Protein AF-A0A6A6V7W6-F1 (afdb_monomer_lite)

Structure (mmCIF, N/CA/C/O backbone):
data_AF-A0A6A6V7W6-F1
#
_entry.id   AF-A0A6A6V7W6-F1
#
loop_
_atom_site.group_PDB
_atom_site.id
_atom_site.type_symbol
_atom_site.label_atom_id
_atom_site.label_alt_id
_atom_site.label_comp_id
_atom_site.label_asym_id
_atom_site.label_entity_id
_atom_site.label_seq_id
_atom_site.pdbx_PDB_ins_code
_atom_site.Cartn_x
_atom_site.Cartn_y
_atom_site.Cartn_z
_atom_site.occupancy
_atom_site.B_iso_or_equiv
_atom_site.auth_seq_id
_atom_site.auth_comp_id
_atom_site.auth_asym_id
_atom_site.auth_atom_id
_atom_site.pdbx_PDB_model_num
ATOM 1 N N . MET A 1 1 ? -59.385 23.526 58.104 1.00 41.59 1 MET A N 1
ATOM 2 C CA . MET A 1 1 ? -59.493 22.062 58.251 1.00 41.59 1 MET A CA 1
ATOM 3 C C . MET A 1 1 ? -58.091 21.499 58.321 1.00 41.59 1 MET A C 1
ATOM 5 O O . MET A 1 1 ? -57.347 21.563 57.356 1.00 41.59 1 MET A O 1
ATOM 9 N N . THR A 1 2 ? -57.731 21.088 59.524 1.00 44.78 2 THR A N 1
ATOM 10 C CA . THR A 1 2 ? -56.507 20.403 59.928 1.00 44.78 2 THR A CA 1
ATOM 11 C C . THR A 1 2 ? -56.564 18.938 59.510 1.00 44.78 2 THR A C 1
ATOM 13 O O . THR A 1 2 ? -57.507 18.246 59.885 1.00 44.78 2 THR A O 1
ATOM 16 N N . VAL A 1 3 ? -55.541 18.464 58.798 1.00 49.44 3 VAL A N 1
ATOM 17 C CA . VAL A 1 3 ? -55.193 17.040 58.728 1.00 49.44 3 VAL A CA 1
ATOM 18 C C . VAL A 1 3 ? -53.689 16.929 58.950 1.00 49.44 3 VAL A C 1
ATOM 20 O O . VAL A 1 3 ? -52.880 17.194 58.069 1.00 49.44 3 VAL A O 1
ATOM 23 N N . THR A 1 4 ? -53.341 16.598 60.184 1.00 56.53 4 THR A N 1
ATOM 24 C CA . THR A 1 4 ? -52.102 15.931 60.582 1.00 56.53 4 THR A CA 1
ATOM 25 C C . THR A 1 4 ? -52.280 14.431 60.352 1.00 56.53 4 THR A C 1
ATOM 27 O O . THR A 1 4 ? -53.303 13.914 60.796 1.00 56.53 4 THR A O 1
ATOM 30 N N . LEU A 1 5 ? -51.311 13.730 59.755 1.00 44.94 5 LEU A N 1
ATOM 31 C CA . LEU A 1 5 ? -50.686 12.566 60.399 1.00 44.94 5 LEU A CA 1
ATOM 32 C C . LEU A 1 5 ? -49.519 11.988 59.593 1.00 44.94 5 LEU A C 1
ATOM 34 O O . LEU A 1 5 ? -49.536 11.919 58.368 1.00 44.94 5 LEU A O 1
ATOM 38 N N . ASP A 1 6 ? -48.536 11.588 60.388 1.00 48.91 6 ASP A N 1
ATOM 39 C CA . ASP A 1 6 ? -47.285 10.908 60.110 1.00 48.91 6 ASP A CA 1
ATOM 40 C C . ASP A 1 6 ? -47.360 9.732 59.133 1.00 48.91 6 ASP A C 1
ATOM 42 O O . ASP A 1 6 ? -48.214 8.854 59.241 1.00 48.91 6 ASP A O 1
ATOM 46 N N . ALA A 1 7 ? -46.323 9.628 58.305 1.00 52.38 7 ALA A N 1
ATOM 47 C CA . ALA A 1 7 ? -45.765 8.340 57.919 1.00 52.38 7 ALA A CA 1
ATOM 48 C C . ALA A 1 7 ? -44.247 8.401 58.127 1.00 52.38 7 ALA A C 1
ATOM 50 O O . ALA A 1 7 ? -43.471 8.811 57.266 1.00 52.38 7 ALA A O 1
ATOM 51 N N . ILE A 1 8 ? -43.870 8.040 59.351 1.00 48.75 8 ILE A N 1
ATOM 52 C CA . ILE A 1 8 ? -42.537 7.620 59.764 1.00 48.75 8 ILE A CA 1
ATOM 53 C C . ILE A 1 8 ? -42.186 6.394 58.918 1.00 48.75 8 ILE A C 1
ATOM 55 O O . ILE A 1 8 ? -42.720 5.317 59.178 1.00 48.75 8 ILE A O 1
ATOM 59 N N . ASP A 1 9 ? -41.315 6.549 57.917 1.00 48.59 9 ASP A N 1
ATOM 60 C CA . ASP A 1 9 ? -40.680 5.393 57.288 1.00 48.59 9 ASP A CA 1
ATOM 61 C C . ASP A 1 9 ? -39.324 5.129 57.942 1.00 48.59 9 ASP A C 1
ATOM 63 O O . ASP A 1 9 ? -38.461 5.999 58.115 1.00 48.59 9 ASP A O 1
ATOM 67 N N . HIS A 1 10 ? -39.219 3.905 58.426 1.00 45.78 10 HIS A N 1
ATOM 68 C CA . HIS A 1 10 ? -38.264 3.455 59.407 1.00 45.78 10 HIS A CA 1
ATOM 69 C C . HIS A 1 10 ? -37.013 2.973 58.672 1.00 45.78 10 HIS A C 1
ATOM 71 O O . HIS A 1 10 ? -37.059 2.042 57.875 1.00 45.78 10 HIS A O 1
ATOM 77 N N . ARG A 1 11 ? -35.877 3.603 58.993 1.00 47.50 11 ARG A N 1
ATOM 78 C CA . ARG A 1 11 ? -34.501 3.100 58.840 1.00 47.50 11 ARG A CA 1
ATOM 79 C C . ARG A 1 11 ? -34.392 1.644 58.353 1.00 47.50 11 ARG A C 1
ATOM 81 O O . ARG A 1 11 ? -34.412 0.718 59.161 1.00 47.50 11 ARG A O 1
ATOM 88 N N . THR A 1 12 ? -34.018 1.471 57.092 1.00 52.28 12 THR A N 1
ATOM 89 C CA . THR A 1 12 ? -32.976 0.499 56.747 1.00 52.28 12 THR A CA 1
ATOM 90 C C . THR A 1 12 ? -31.715 1.291 56.429 1.00 52.28 12 THR A C 1
ATOM 92 O O . THR A 1 12 ? -31.424 1.667 55.300 1.00 52.28 12 THR A O 1
ATOM 95 N N . GLY A 1 13 ? -30.976 1.625 57.490 1.00 48.84 13 GLY A N 1
ATOM 96 C CA . GLY A 1 13 ? -29.624 2.162 57.384 1.00 48.84 13 GLY A CA 1
ATOM 97 C C . GLY A 1 13 ? -28.691 1.078 56.861 1.00 48.84 13 GLY A C 1
ATOM 98 O O . GLY A 1 13 ? -27.918 0.508 57.625 1.00 48.84 13 GLY A O 1
ATOM 99 N N . PHE A 1 14 ? -28.785 0.774 55.569 1.00 54.25 14 PHE A N 1
ATOM 100 C CA . PHE A 1 14 ? -27.772 0.013 54.860 1.00 54.25 14 PHE A CA 1
ATOM 101 C C . PHE A 1 14 ? -26.603 0.972 54.628 1.00 54.25 14 PHE A C 1
ATOM 103 O O . PHE A 1 14 ? -26.528 1.663 53.615 1.00 54.25 14 PHE A O 1
ATOM 110 N N . LEU A 1 15 ? -25.740 1.103 55.639 1.00 54.81 15 LEU A N 1
ATOM 111 C CA . LEU A 1 15 ? -24.468 1.798 55.488 1.00 54.81 15 LEU A CA 1
ATOM 112 C C . LEU A 1 15 ? -23.712 1.093 54.353 1.00 54.81 15 LEU A C 1
ATOM 114 O O . LEU A 1 15 ? -23.415 -0.097 54.503 1.00 54.81 15 LEU A O 1
ATOM 118 N N . PRO A 1 16 ? -23.425 1.766 53.221 1.00 55.38 16 PRO A N 1
ATOM 119 C CA . PRO A 1 16 ? -22.622 1.163 52.173 1.00 55.38 16 PRO A CA 1
ATOM 120 C C . PRO A 1 16 ? -21.291 0.769 52.807 1.00 55.38 16 PRO A C 1
ATOM 122 O O . PRO A 1 16 ? -20.594 1.597 53.397 1.00 55.38 16 PRO A O 1
ATOM 125 N N . SER A 1 17 ? -20.971 -0.524 52.761 1.00 60.38 17 SER A N 1
ATOM 126 C CA . SER A 1 17 ? -19.717 -1.008 53.322 1.00 60.38 17 SER A CA 1
ATOM 127 C C . SER A 1 17 ? -18.563 -0.254 52.641 1.00 60.38 17 SER A C 1
ATOM 129 O O . SER A 1 17 ? -18.632 0.005 51.432 1.00 60.38 17 SER A O 1
ATOM 131 N N . PRO A 1 18 ? -17.487 0.102 53.364 1.00 59.41 18 PRO A N 1
ATOM 132 C CA . PRO A 1 18 ? -16.360 0.855 52.804 1.00 59.41 18 PRO A CA 1
ATOM 133 C C . PRO A 1 18 ? -15.696 0.163 51.597 1.00 59.41 18 PRO A C 1
ATOM 135 O O . PRO A 1 18 ? -14.984 0.804 50.829 1.00 59.41 18 PRO A O 1
ATOM 138 N N . GLN A 1 19 ? -15.973 -1.125 51.367 1.00 59.00 19 GLN A N 1
ATOM 139 C CA . GLN A 1 19 ? -15.516 -1.867 50.191 1.00 59.00 19 GLN A CA 1
ATOM 140 C C . GLN A 1 19 ? -16.244 -1.477 48.889 1.00 59.00 19 GLN A C 1
ATOM 142 O O . GLN A 1 19 ? -15.637 -1.526 47.819 1.00 59.00 19 GLN A O 1
ATOM 147 N N . SER A 1 20 ? -17.501 -1.027 48.955 1.00 59.62 20 SER A N 1
ATOM 148 C CA . SER A 1 20 ? -18.284 -0.634 47.768 1.00 59.62 20 SER A CA 1
ATOM 149 C C . SER A 1 20 ? -17.718 0.607 47.059 1.00 59.62 20 SER A C 1
ATOM 151 O O . SER A 1 20 ? -17.667 0.656 45.830 1.00 59.62 20 SER A O 1
ATOM 153 N N . HIS A 1 21 ? -17.182 1.567 47.820 1.00 61.50 21 HIS A N 1
ATOM 154 C CA . HIS A 1 21 ? -16.523 2.756 47.272 1.00 61.50 21 HIS A CA 1
ATOM 155 C C . HIS A 1 21 ? -15.199 2.427 46.567 1.00 61.50 21 HIS A C 1
ATOM 157 O O . HIS A 1 21 ? -14.876 3.029 45.540 1.00 61.50 21 HIS A O 1
ATOM 163 N N . HIS A 1 22 ? -14.449 1.439 47.065 1.00 68.62 22 HIS A N 1
ATOM 164 C CA . HIS A 1 22 ? -13.223 0.987 46.410 1.00 68.62 22 HIS A CA 1
ATOM 165 C C . HIS A 1 22 ? -13.513 0.296 45.074 1.00 68.62 22 HIS A C 1
ATOM 167 O O . HIS A 1 22 ? -12.851 0.618 44.085 1.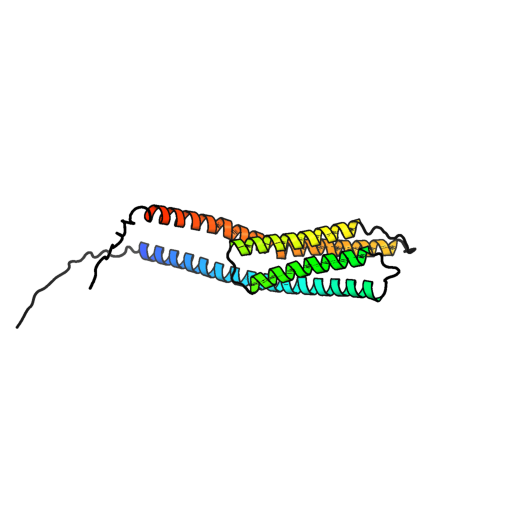00 68.62 22 HIS A O 1
ATOM 173 N N . LEU A 1 23 ? -14.535 -0.564 45.015 1.00 74.81 23 LEU A N 1
ATOM 174 C CA . LEU A 1 23 ? -14.945 -1.244 43.782 1.00 74.81 23 LEU A CA 1
ATOM 175 C C . LEU A 1 23 ? -15.477 -0.267 42.727 1.00 74.81 23 LEU A C 1
ATOM 177 O O . LEU A 1 23 ? -15.051 -0.337 41.576 1.00 74.81 23 LEU A O 1
ATOM 181 N N . ALA A 1 24 ? -16.307 0.704 43.115 1.00 73.44 24 ALA A N 1
ATOM 182 C CA . ALA A 1 24 ? -16.787 1.739 42.197 1.00 73.44 24 ALA A CA 1
ATOM 183 C C . ALA A 1 24 ? -15.634 2.590 41.629 1.00 73.44 24 ALA A C 1
ATOM 185 O O . ALA A 1 24 ? -15.588 2.869 40.433 1.00 73.44 24 ALA A O 1
ATOM 186 N N . SER A 1 25 ? -14.648 2.948 42.463 1.00 79.44 25 SER A N 1
ATOM 187 C CA . SER A 1 25 ? -13.470 3.708 42.014 1.00 79.44 25 SER A CA 1
ATOM 188 C C . SER A 1 25 ? -12.520 2.903 41.114 1.00 79.44 25 SER A C 1
ATOM 190 O O . SER A 1 25 ? -11.789 3.486 40.308 1.00 79.44 25 SER A O 1
ATOM 192 N N . ALA A 1 26 ? -12.501 1.575 41.267 1.00 78.31 26 ALA A N 1
ATOM 193 C CA . ALA A 1 26 ? -11.721 0.671 40.432 1.00 78.31 26 ALA A CA 1
ATOM 194 C C . ALA A 1 26 ? -12.403 0.466 39.074 1.00 78.31 26 ALA A C 1
ATOM 196 O O . ALA A 1 26 ? -11.748 0.631 38.047 1.00 78.31 26 ALA A O 1
ATOM 197 N N . LEU A 1 27 ? -13.716 0.211 39.063 1.00 77.44 27 LEU A N 1
ATOM 198 C CA . LEU A 1 27 ? -14.515 0.093 37.839 1.00 77.44 27 LEU A CA 1
ATOM 199 C C . LEU A 1 27 ? -14.461 1.373 37.003 1.00 77.44 27 LEU A C 1
ATOM 201 O O . LEU A 1 27 ? -14.127 1.314 35.823 1.00 77.44 27 LEU A O 1
ATOM 205 N N . PHE A 1 28 ? -14.643 2.539 37.627 1.00 80.12 28 PHE A N 1
ATOM 206 C CA . PHE A 1 28 ? -14.553 3.823 36.930 1.00 80.12 28 PHE A CA 1
ATOM 207 C C . PHE A 1 28 ? -13.166 4.069 36.311 1.00 80.12 28 PHE A C 1
ATOM 209 O O . PHE A 1 28 ? -13.049 4.601 35.207 1.00 80.12 28 PHE A O 1
ATOM 216 N N . ARG A 1 29 ? -12.088 3.643 36.987 1.00 79.06 29 ARG A N 1
ATOM 217 C CA . ARG A 1 29 ? -10.729 3.705 36.425 1.00 79.06 29 ARG A CA 1
ATOM 218 C C . ARG A 1 29 ? -10.547 2.760 35.242 1.00 79.06 29 ARG A C 1
ATOM 220 O O . ARG A 1 29 ? -9.904 3.147 34.271 1.00 79.06 29 ARG A O 1
ATOM 227 N N . VAL A 1 30 ? -11.095 1.549 35.304 1.00 77.88 30 VAL A N 1
ATOM 228 C CA . VAL A 1 30 ? -11.039 0.586 34.194 1.00 77.88 30 VAL A CA 1
ATOM 229 C C . VAL A 1 30 ? -11.804 1.119 32.981 1.00 77.88 30 VAL A C 1
ATOM 231 O O . VAL A 1 30 ? -11.264 1.102 31.875 1.00 77.88 30 VAL A O 1
ATOM 234 N N . GLU A 1 31 ? -13.001 1.669 33.184 1.00 73.94 31 GLU A N 1
ATOM 235 C CA . GLU A 1 31 ? -13.807 2.268 32.115 1.00 73.94 31 GLU A CA 1
ATOM 236 C C . GLU A 1 31 ? -13.129 3.488 31.486 1.00 73.94 31 GLU A C 1
ATOM 238 O O . GLU A 1 31 ? -13.023 3.559 30.258 1.00 73.94 31 GLU A O 1
ATOM 243 N N . MET A 1 32 ? -12.597 4.413 32.297 1.00 73.38 32 MET A N 1
ATOM 244 C CA . MET A 1 32 ? -11.852 5.564 31.772 1.00 73.38 32 MET A CA 1
ATOM 245 C C . MET A 1 32 ? -10.617 5.128 30.981 1.00 73.38 32 MET A C 1
ATOM 247 O O . MET A 1 32 ? -10.380 5.637 29.885 1.00 73.38 32 MET A O 1
ATOM 251 N N . ASN A 1 33 ? -9.861 4.145 31.479 1.00 75.50 33 ASN A N 1
ATOM 252 C CA . ASN A 1 33 ? -8.700 3.616 30.764 1.00 75.50 33 ASN A CA 1
ATOM 253 C C . ASN A 1 33 ? -9.110 2.956 29.436 1.00 75.50 33 ASN A C 1
ATOM 255 O O . ASN A 1 33 ? -8.442 3.147 28.418 1.00 75.50 33 ASN A O 1
ATOM 259 N N . ALA A 1 34 ? -10.225 2.221 29.407 1.00 71.00 34 ALA A N 1
ATOM 260 C CA . ALA A 1 34 ? -10.747 1.604 28.191 1.00 71.00 34 ALA A CA 1
ATOM 261 C C . ALA A 1 34 ? -11.199 2.651 27.157 1.00 71.00 34 ALA A C 1
ATOM 263 O O . ALA A 1 34 ? -10.869 2.532 25.973 1.00 71.00 34 ALA A O 1
ATOM 264 N N . GLN A 1 35 ? -11.901 3.703 27.587 1.00 69.88 35 GLN A N 1
ATOM 265 C CA . GLN A 1 35 ? -12.311 4.803 26.708 1.00 69.88 35 GLN A CA 1
ATOM 266 C C . GLN A 1 35 ? -11.111 5.583 26.162 1.00 69.88 35 GLN A C 1
ATOM 268 O O . GLN A 1 35 ? -11.047 5.860 24.961 1.00 69.88 35 GLN A O 1
ATOM 273 N N . GLN A 1 36 ? -10.127 5.874 27.012 1.00 75.31 36 GLN A N 1
ATOM 274 C CA . GLN A 1 36 ? -8.902 6.558 26.611 1.00 75.31 36 GLN A CA 1
ATOM 275 C C . GLN A 1 36 ? -8.115 5.737 25.579 1.00 75.31 36 GLN A C 1
ATOM 277 O O . GLN A 1 36 ? -7.700 6.277 24.551 1.00 75.31 36 GLN A O 1
ATOM 282 N N . ASN A 1 37 ? -8.002 4.421 25.777 1.00 72.69 37 ASN A N 1
ATOM 283 C CA . ASN A 1 37 ? -7.358 3.517 24.821 1.00 72.69 37 ASN A CA 1
ATOM 284 C C . ASN A 1 37 ? -8.090 3.460 23.467 1.00 72.69 37 ASN A C 1
ATOM 286 O O . ASN A 1 37 ? -7.439 3.447 22.420 1.00 72.69 37 ASN A O 1
ATOM 290 N N . ARG A 1 38 ? -9.431 3.488 23.459 1.00 70.69 38 ARG A N 1
ATOM 291 C CA . ARG A 1 38 ? -10.231 3.542 22.217 1.00 70.69 38 ARG A CA 1
ATOM 292 C C . ARG A 1 38 ? -10.013 4.853 21.454 1.00 70.69 38 ARG A C 1
ATOM 294 O O . ARG A 1 38 ? -9.809 4.826 20.239 1.00 70.69 38 ARG A O 1
ATOM 301 N N . ALA A 1 39 ? -9.999 5.988 22.154 1.00 73.50 39 ALA A N 1
ATOM 302 C CA . ALA A 1 39 ? -9.749 7.296 21.547 1.00 73.50 39 ALA A CA 1
ATOM 303 C C . ALA A 1 39 ? -8.329 7.397 20.952 1.00 73.50 39 ALA A C 1
ATOM 305 O O . ALA A 1 39 ? -8.154 7.870 19.824 1.00 73.50 39 ALA A O 1
ATOM 306 N N . LEU A 1 40 ? -7.323 6.879 21.668 1.00 75.88 40 LEU A N 1
ATOM 307 C CA . LEU A 1 40 ? -5.939 6.770 21.191 1.00 75.88 40 LEU A CA 1
ATOM 308 C C . LEU A 1 40 ? -5.828 5.887 19.939 1.00 75.88 40 LEU A C 1
ATOM 310 O O . LEU A 1 40 ? -5.199 6.291 18.957 1.00 75.88 40 LEU A O 1
ATOM 314 N N . GLY A 1 41 ? -6.482 4.721 19.933 1.00 74.75 41 GLY A N 1
ATOM 315 C CA . GLY A 1 41 ? -6.493 3.804 18.788 1.00 74.75 41 GLY A CA 1
ATOM 316 C C . GLY A 1 41 ? -7.097 4.430 17.527 1.00 74.75 41 GLY A C 1
ATOM 317 O O . GLY A 1 41 ? -6.533 4.316 16.434 1.00 74.75 41 GLY A O 1
ATOM 318 N N . GLN A 1 42 ? -8.198 5.173 17.670 1.00 76.56 42 GLN A N 1
ATOM 319 C CA . GLN A 1 42 ? -8.812 5.902 16.556 1.00 76.56 42 GLN A CA 1
ATOM 320 C C . GLN A 1 42 ? -7.913 7.027 16.020 1.00 76.56 42 GLN A C 1
ATOM 322 O O . GLN A 1 42 ? -7.814 7.207 14.801 1.00 76.56 42 GLN A O 1
ATOM 327 N N . GLY A 1 43 ? -7.237 7.767 16.905 1.00 80.56 43 GLY A N 1
ATOM 328 C CA . GLY A 1 43 ? -6.281 8.809 16.521 1.00 80.56 43 GLY A CA 1
ATOM 329 C C . GLY A 1 43 ? -5.097 8.249 15.731 1.00 80.56 43 GLY A C 1
ATOM 330 O O . GLY A 1 43 ? -4.786 8.738 14.641 1.00 80.56 43 GLY A O 1
ATOM 331 N N . LEU A 1 44 ? -4.491 7.168 16.226 1.00 84.06 44 LEU A N 1
ATOM 332 C CA . LEU A 1 44 ? -3.359 6.508 15.576 1.00 84.06 44 LEU A CA 1
ATOM 333 C C . LEU A 1 44 ? -3.732 5.960 14.191 1.00 84.06 44 LEU A C 1
ATOM 335 O O . LEU A 1 44 ? -2.998 6.182 13.227 1.00 84.06 44 LEU A O 1
ATOM 339 N N . ARG A 1 45 ? -4.911 5.336 14.050 1.00 79.44 45 ARG A N 1
ATOM 340 C CA . ARG A 1 45 ? -5.421 4.866 12.748 1.00 79.44 45 ARG A CA 1
ATOM 341 C C . ARG A 1 45 ? -5.518 5.986 11.717 1.00 79.44 45 ARG A C 1
ATOM 343 O O . ARG A 1 45 ? -5.124 5.799 10.567 1.00 79.44 45 ARG A O 1
ATOM 350 N N . ARG A 1 46 ? -6.016 7.160 12.118 1.00 82.19 46 ARG A N 1
ATOM 351 C CA . ARG A 1 46 ? -6.124 8.317 11.216 1.00 82.19 46 ARG A CA 1
ATOM 352 C C . ARG A 1 46 ? -4.752 8.796 10.749 1.00 82.19 46 ARG A C 1
ATOM 354 O O . ARG A 1 46 ? -4.601 9.091 9.566 1.00 82.19 46 ARG A O 1
ATOM 361 N N . ILE A 1 47 ? -3.766 8.847 11.645 1.00 87.38 47 ILE A N 1
ATOM 362 C CA . ILE A 1 47 ? -2.395 9.262 11.311 1.00 87.38 47 ILE A CA 1
ATOM 363 C C . ILE A 1 47 ? -1.757 8.263 10.341 1.00 87.38 47 ILE A C 1
ATOM 365 O O . ILE A 1 47 ? -1.241 8.667 9.298 1.00 87.38 47 ILE A O 1
ATOM 369 N N . VAL A 1 48 ? -1.854 6.964 10.634 1.00 87.38 48 VAL A N 1
ATOM 370 C CA . VAL A 1 48 ? -1.313 5.899 9.773 1.00 87.38 48 VAL A CA 1
ATOM 371 C C . VAL A 1 48 ? -1.940 5.951 8.380 1.00 87.38 48 VAL A C 1
ATOM 373 O O . VAL A 1 48 ? -1.214 5.915 7.389 1.00 87.38 48 VAL A O 1
ATOM 376 N N . ALA A 1 49 ? -3.260 6.130 8.286 1.00 84.88 49 ALA A N 1
ATOM 377 C CA . ALA A 1 49 ? -3.956 6.253 7.005 1.00 84.88 49 ALA A CA 1
ATOM 378 C C . ALA A 1 49 ? -3.489 7.471 6.184 1.00 84.88 49 ALA A C 1
ATOM 380 O O . ALA A 1 49 ? -3.378 7.390 4.962 1.00 84.88 49 ALA A O 1
ATOM 381 N N . ILE A 1 50 ? -3.184 8.600 6.833 1.00 89.06 50 ILE A N 1
ATOM 382 C CA . ILE A 1 50 ? -2.636 9.784 6.151 1.00 89.06 50 ILE A CA 1
ATOM 383 C C . ILE A 1 50 ? -1.228 9.497 5.622 1.00 89.06 50 ILE A C 1
ATOM 385 O O . ILE A 1 50 ? -0.933 9.833 4.477 1.00 89.06 50 ILE A O 1
ATOM 389 N N . ILE A 1 51 ? -0.374 8.851 6.418 1.00 91.19 51 ILE A N 1
ATOM 390 C CA . ILE A 1 51 ? 0.987 8.495 5.991 1.00 91.19 51 ILE A CA 1
ATOM 391 C C . ILE A 1 51 ? 0.939 7.521 4.808 1.00 91.19 51 ILE A C 1
ATOM 393 O O . ILE A 1 51 ? 1.629 7.738 3.814 1.00 91.19 51 ILE A O 1
ATOM 397 N N . GLN A 1 52 ? 0.084 6.497 4.874 1.00 89.06 52 GLN A N 1
ATOM 398 C CA . GLN A 1 52 ? -0.148 5.569 3.764 1.00 89.06 52 GLN A CA 1
ATOM 399 C C . GLN A 1 52 ? -0.596 6.299 2.495 1.00 89.06 52 GLN A C 1
ATOM 401 O O . GLN A 1 52 ? -0.087 6.009 1.415 1.00 89.06 52 GLN A O 1
ATOM 406 N N . LEU A 1 53 ? -1.523 7.255 2.620 1.00 91.19 53 LEU A N 1
ATOM 407 C CA . LEU A 1 53 ? -2.015 8.043 1.492 1.00 91.19 53 LEU A CA 1
ATOM 408 C C . LEU A 1 53 ? -0.898 8.875 0.853 1.00 91.19 53 LEU A C 1
ATOM 410 O O . LEU A 1 53 ? -0.763 8.872 -0.367 1.00 91.19 53 LEU A O 1
ATOM 414 N N . LEU A 1 54 ? -0.090 9.562 1.665 1.00 92.88 54 LEU A N 1
ATOM 415 C CA . LEU A 1 54 ? 1.039 10.363 1.185 1.00 92.88 54 LEU A CA 1
ATOM 416 C C . LEU A 1 54 ? 2.090 9.493 0.490 1.00 92.88 54 LEU A C 1
ATOM 418 O O . LEU A 1 54 ? 2.588 9.855 -0.576 1.00 92.88 54 LEU A O 1
ATOM 422 N N . LEU A 1 55 ? 2.391 8.328 1.065 1.00 90.31 55 LEU A N 1
ATOM 423 C CA . LEU A 1 55 ? 3.348 7.390 0.496 1.00 90.31 55 LEU A CA 1
ATOM 424 C C . LEU A 1 55 ? 2.847 6.817 -0.835 1.00 90.31 55 LEU A C 1
ATOM 426 O O . LEU A 1 55 ? 3.578 6.831 -1.823 1.00 90.31 55 LEU A O 1
ATOM 430 N N . ALA A 1 56 ? 1.591 6.367 -0.882 1.00 89.75 56 ALA A N 1
ATOM 431 C CA . ALA A 1 56 ? 0.976 5.857 -2.102 1.00 89.75 56 ALA A CA 1
ATOM 432 C C . ALA A 1 56 ? 0.901 6.938 -3.189 1.00 89.75 56 ALA A C 1
ATOM 434 O O . ALA A 1 56 ? 1.161 6.651 -4.353 1.00 89.75 56 ALA A O 1
ATOM 435 N N . LEU A 1 57 ? 0.626 8.193 -2.821 1.00 91.69 57 LEU A N 1
ATOM 436 C CA . LEU A 1 57 ? 0.621 9.313 -3.759 1.00 91.69 57 LEU A CA 1
ATOM 437 C C . LEU A 1 57 ? 2.013 9.568 -4.359 1.00 91.69 57 LEU A C 1
ATOM 439 O O . LEU A 1 57 ? 2.134 9.711 -5.573 1.00 91.69 57 LEU A O 1
ATOM 443 N N . ALA A 1 58 ? 3.067 9.581 -3.539 1.00 91.44 58 ALA A N 1
ATOM 444 C CA . ALA A 1 58 ? 4.440 9.752 -4.021 1.00 91.44 58 ALA A CA 1
ATOM 445 C C . ALA A 1 58 ? 4.863 8.618 -4.975 1.00 91.44 58 ALA A C 1
ATOM 447 O O . ALA A 1 58 ? 5.496 8.857 -6.010 1.00 91.44 58 ALA A O 1
ATOM 448 N N . VAL A 1 59 ? 4.468 7.383 -4.653 1.00 89.25 59 VAL A N 1
ATOM 449 C CA . VAL A 1 59 ? 4.687 6.207 -5.505 1.00 89.25 59 VAL A CA 1
ATOM 450 C C . VAL A 1 59 ? 3.909 6.327 -6.819 1.00 89.25 59 VAL A C 1
ATOM 452 O O . VAL A 1 59 ? 4.480 6.093 -7.884 1.00 89.25 59 VAL A O 1
ATOM 455 N N . LEU A 1 60 ? 2.646 6.761 -6.771 1.00 91.94 60 LEU A N 1
ATOM 456 C CA . LEU A 1 60 ? 1.815 6.955 -7.960 1.00 91.94 60 LEU A CA 1
ATOM 457 C C . LEU A 1 60 ? 2.425 7.992 -8.906 1.00 91.94 60 LEU A C 1
ATOM 459 O O . LEU A 1 60 ? 2.563 7.711 -10.092 1.00 91.94 60 LEU A O 1
ATOM 463 N N . ILE A 1 61 ? 2.830 9.156 -8.388 1.00 92.06 61 ILE A N 1
ATOM 464 C CA . ILE A 1 61 ? 3.466 10.214 -9.190 1.00 92.06 61 ILE A CA 1
ATOM 465 C C . ILE A 1 61 ? 4.724 9.677 -9.879 1.00 92.06 61 ILE A C 1
ATOM 467 O O . ILE A 1 61 ? 4.933 9.934 -11.063 1.00 92.06 61 ILE A O 1
ATOM 471 N N . SER A 1 62 ? 5.527 8.887 -9.163 1.00 88.06 62 SER A N 1
ATOM 472 C CA . SER A 1 62 ? 6.733 8.273 -9.724 1.00 88.06 62 SER A CA 1
ATOM 473 C C . SER A 1 62 ? 6.399 7.330 -10.886 1.00 88.06 62 SER A C 1
ATOM 475 O O . SER A 1 62 ? 7.020 7.428 -11.940 1.00 88.06 62 SER A O 1
ATOM 477 N N . PHE A 1 63 ? 5.400 6.450 -10.735 1.00 87.50 63 PHE A N 1
ATOM 478 C CA . PHE A 1 63 ? 4.988 5.536 -11.810 1.00 87.50 63 PHE A CA 1
ATOM 479 C C . PHE A 1 63 ? 4.354 6.256 -12.998 1.00 87.50 63 PHE A C 1
ATOM 481 O O . PHE A 1 63 ? 4.675 5.922 -14.133 1.00 87.50 63 PHE A O 1
ATOM 488 N N . VAL A 1 64 ? 3.510 7.261 -12.763 1.00 87.88 64 VAL A N 1
ATOM 489 C CA . VAL A 1 64 ? 2.918 8.071 -13.840 1.00 87.88 64 VAL A CA 1
ATOM 490 C C . VAL A 1 64 ? 4.006 8.792 -14.631 1.00 87.88 64 VAL A C 1
ATOM 492 O O . VAL A 1 64 ? 3.946 8.822 -15.857 1.00 87.88 64 VAL A O 1
ATOM 495 N N . PHE A 1 65 ? 5.027 9.321 -13.952 1.00 87.81 65 PHE A N 1
ATOM 496 C CA . PHE A 1 65 ? 6.176 9.925 -14.621 1.00 87.81 65 PHE A CA 1
ATOM 497 C C . PHE A 1 65 ? 6.933 8.915 -15.495 1.00 87.81 65 PHE A C 1
ATOM 499 O O . PHE A 1 65 ? 7.289 9.252 -16.621 1.00 87.81 65 PHE A O 1
ATOM 506 N N . PHE A 1 66 ? 7.133 7.676 -15.027 1.00 83.81 66 PHE A N 1
ATOM 507 C CA . PHE A 1 66 ? 7.741 6.618 -15.844 1.00 83.81 66 PHE A CA 1
ATOM 508 C C . PHE A 1 66 ? 6.884 6.263 -17.062 1.00 83.81 66 PHE A C 1
ATOM 510 O O . PHE A 1 66 ? 7.395 6.296 -18.174 1.00 83.81 66 PHE A O 1
ATOM 517 N N . VAL A 1 67 ? 5.577 6.037 -16.878 1.00 85.56 67 VAL A N 1
ATOM 518 C CA . VAL A 1 67 ? 4.640 5.777 -17.987 1.00 85.56 67 VAL A CA 1
ATOM 519 C C . VAL A 1 67 ? 4.696 6.900 -19.024 1.00 85.56 67 VAL A C 1
ATOM 521 O O . VAL A 1 67 ? 4.760 6.638 -20.222 1.00 85.56 67 VAL A O 1
ATOM 524 N N . TRP A 1 68 ? 4.690 8.155 -18.569 1.00 84.62 68 TRP A N 1
ATOM 525 C CA . TRP A 1 68 ? 4.772 9.318 -19.448 1.00 84.62 68 TRP A CA 1
ATOM 526 C C . TRP A 1 68 ? 6.108 9.392 -20.191 1.00 84.62 68 TRP A C 1
ATOM 528 O O . TRP A 1 68 ? 6.125 9.673 -21.389 1.00 84.62 68 TRP A O 1
ATOM 538 N N . SER A 1 69 ? 7.218 9.154 -19.491 1.00 81.62 69 SER A N 1
ATOM 539 C CA . SER A 1 69 ? 8.563 9.163 -20.067 1.00 81.62 69 SER A CA 1
ATOM 540 C C . SER A 1 69 ? 8.709 8.095 -21.150 1.00 81.62 69 SER A C 1
ATOM 542 O O . SER A 1 69 ? 9.153 8.418 -22.251 1.00 81.62 69 SER A O 1
ATOM 544 N N . ASP A 1 70 ? 8.285 6.864 -20.862 1.00 79.44 70 ASP A N 1
ATOM 545 C CA . ASP A 1 70 ? 8.369 5.733 -21.793 1.00 79.44 70 ASP A CA 1
ATOM 546 C C . ASP A 1 70 ? 7.474 5.970 -23.018 1.00 79.44 70 ASP A C 1
ATOM 548 O O . ASP A 1 70 ? 7.899 5.772 -24.155 1.00 79.44 70 ASP A O 1
ATOM 552 N N . TYR A 1 71 ? 6.263 6.503 -22.808 1.00 80.00 71 TYR A N 1
ATOM 553 C CA . TYR A 1 71 ? 5.358 6.865 -23.901 1.00 80.00 71 TYR A CA 1
ATOM 554 C C . TYR A 1 71 ? 5.909 7.998 -24.785 1.00 80.00 71 TYR A C 1
ATOM 556 O O . TYR A 1 71 ? 5.749 7.964 -26.004 1.00 80.00 71 TYR A O 1
ATOM 564 N N . SER A 1 72 ? 6.539 9.014 -24.184 1.00 79.69 72 SER A N 1
ATOM 565 C CA . SER A 1 72 ? 6.926 10.244 -24.893 1.00 79.69 72 SER A CA 1
ATOM 566 C C . SER A 1 72 ? 8.250 10.136 -25.641 1.00 79.69 72 SER A C 1
ATOM 568 O O . SER A 1 72 ? 8.396 10.746 -26.699 1.00 79.69 72 SER A O 1
ATOM 570 N N . TYR A 1 73 ? 9.233 9.426 -25.086 1.00 68.25 73 TYR A N 1
ATOM 571 C CA . TYR A 1 73 ? 10.605 9.471 -25.598 1.00 68.25 73 TYR A CA 1
ATOM 572 C C . TYR A 1 73 ? 11.014 8.234 -26.388 1.00 68.25 73 TYR A C 1
ATOM 574 O O . TYR A 1 73 ? 11.971 8.318 -27.154 1.00 68.25 73 TYR A O 1
ATOM 582 N N . ASP A 1 74 ? 10.332 7.101 -26.206 1.00 59.66 74 ASP A N 1
ATOM 583 C CA . ASP A 1 74 ? 11.039 5.835 -26.379 1.00 59.66 74 ASP A CA 1
ATOM 584 C C . ASP A 1 74 ? 10.179 4.701 -26.973 1.00 59.66 74 ASP A C 1
ATOM 586 O O . ASP A 1 74 ? 10.504 3.523 -26.863 1.00 59.66 74 ASP A O 1
ATOM 590 N N . TYR A 1 75 ? 9.148 5.077 -27.746 1.00 56.12 75 TYR A N 1
ATOM 591 C CA . TYR A 1 75 ? 8.231 4.173 -28.469 1.00 56.12 75 TYR A CA 1
ATOM 592 C C . TYR A 1 75 ? 8.928 3.142 -29.386 1.00 56.12 75 TYR A C 1
ATOM 594 O O . TYR A 1 75 ? 8.324 2.148 -29.772 1.00 56.12 75 TYR A O 1
ATOM 602 N N . TYR A 1 76 ? 10.192 3.372 -29.765 1.00 55.34 76 TYR A N 1
ATOM 603 C CA . TYR A 1 76 ? 10.956 2.492 -30.658 1.00 55.34 76 TYR A CA 1
ATOM 604 C C . TYR A 1 76 ? 12.001 1.604 -29.958 1.00 55.34 76 TYR A C 1
ATOM 606 O O . TYR A 1 76 ? 12.470 0.654 -30.587 1.00 55.34 76 TYR A O 1
ATOM 614 N N . TYR A 1 77 ? 12.393 1.886 -28.708 1.00 53.00 77 TYR A N 1
ATOM 615 C CA . TYR A 1 77 ? 13.566 1.248 -28.079 1.00 53.00 77 TYR A CA 1
ATOM 616 C C . TYR A 1 77 ? 13.317 0.657 -26.686 1.00 53.00 77 TYR A C 1
ATOM 618 O O . TYR A 1 77 ? 13.963 -0.344 -26.349 1.00 53.00 77 TYR A O 1
ATOM 626 N N . THR A 1 78 ? 12.384 1.187 -25.893 1.00 56.53 78 THR A N 1
ATOM 627 C CA . THR A 1 78 ? 11.938 0.528 -24.656 1.00 56.53 78 THR A CA 1
ATOM 628 C C . THR A 1 78 ? 10.803 -0.430 -24.980 1.00 56.53 78 THR A C 1
ATOM 630 O O . THR A 1 78 ? 9.800 -0.076 -25.588 1.00 56.53 78 THR A O 1
ATOM 633 N N . GLY A 1 79 ? 10.996 -1.703 -24.639 1.00 61.91 79 GLY A N 1
ATOM 634 C CA . GLY A 1 79 ? 10.010 -2.736 -24.934 1.00 61.91 79 GLY A CA 1
ATOM 635 C C . GLY A 1 79 ? 8.708 -2.505 -24.170 1.00 61.91 79 GLY A C 1
ATOM 636 O O . GLY A 1 79 ? 8.739 -2.068 -23.021 1.00 61.91 79 GLY A O 1
ATOM 637 N N . ASP A 1 80 ? 7.587 -2.911 -24.775 1.00 75.69 80 ASP A N 1
ATOM 638 C CA . ASP A 1 80 ? 6.213 -2.821 -24.242 1.00 75.69 80 ASP A CA 1
ATOM 639 C C . ASP A 1 80 ? 6.076 -3.213 -22.757 1.00 75.69 80 ASP A C 1
ATOM 641 O O . ASP A 1 80 ? 5.178 -2.758 -22.052 1.00 75.69 80 ASP A O 1
ATOM 645 N N . TYR A 1 81 ? 6.981 -4.058 -22.258 1.00 79.38 81 TYR A N 1
ATOM 646 C CA . TYR A 1 81 ? 7.035 -4.508 -20.874 1.00 79.38 81 TYR A CA 1
ATOM 647 C C . TYR A 1 81 ? 7.172 -3.379 -19.840 1.00 79.38 81 TYR A C 1
ATOM 649 O O . TYR A 1 81 ? 6.441 -3.417 -18.852 1.00 79.38 81 TYR A O 1
ATOM 657 N N . ASP A 1 82 ? 8.077 -2.407 -20.020 1.00 77.62 82 ASP A N 1
ATOM 658 C CA . ASP A 1 82 ? 8.332 -1.381 -18.988 1.00 77.62 82 ASP A CA 1
ATOM 659 C C . ASP A 1 82 ? 7.113 -0.454 -18.828 1.00 77.62 82 ASP A C 1
ATOM 661 O O . ASP A 1 82 ? 6.650 -0.209 -17.708 1.00 77.62 82 ASP A O 1
ATOM 665 N N . PHE A 1 83 ? 6.494 -0.083 -19.954 1.00 83.12 83 PHE A N 1
ATOM 666 C CA . PHE A 1 83 ? 5.218 0.628 -19.988 1.00 83.12 83 PHE A CA 1
ATOM 667 C C . PHE A 1 83 ? 4.103 -0.167 -19.296 1.00 83.12 83 PHE A C 1
ATOM 669 O O . PHE A 1 83 ? 3.427 0.355 -18.406 1.00 83.12 83 PHE A O 1
ATOM 676 N N . ILE A 1 84 ? 3.924 -1.444 -19.663 1.00 85.12 84 ILE A N 1
ATOM 677 C CA . ILE A 1 84 ? 2.897 -2.316 -19.074 1.00 85.12 84 ILE A CA 1
ATOM 678 C C . ILE A 1 84 ? 3.112 -2.451 -17.560 1.00 85.12 84 ILE A C 1
ATOM 680 O O . ILE A 1 84 ? 2.161 -2.336 -16.782 1.00 85.12 84 ILE A O 1
ATOM 684 N N . ALA A 1 85 ? 4.354 -2.656 -17.120 1.00 85.94 85 ALA A N 1
ATOM 685 C CA . ALA A 1 85 ? 4.693 -2.798 -15.711 1.00 85.94 85 ALA A CA 1
ATOM 686 C C . ALA A 1 85 ? 4.391 -1.518 -14.920 1.00 85.94 85 ALA A C 1
ATOM 688 O O . ALA A 1 85 ? 3.747 -1.588 -13.866 1.00 85.94 85 ALA A O 1
ATOM 689 N N . ALA A 1 86 ? 4.806 -0.353 -15.426 1.00 85.25 86 ALA A N 1
ATOM 690 C CA . ALA A 1 86 ? 4.541 0.931 -14.784 1.00 85.25 86 ALA A CA 1
ATOM 691 C C . ALA A 1 86 ? 3.034 1.254 -14.760 1.00 85.25 86 ALA A C 1
ATOM 693 O O . ALA A 1 86 ? 2.519 1.726 -13.740 1.00 85.25 86 ALA A O 1
ATOM 694 N N . PHE A 1 87 ? 2.304 0.908 -15.824 1.00 88.62 87 PHE A N 1
ATOM 695 C CA . PHE A 1 87 ? 0.852 1.048 -15.904 1.00 88.62 87 PHE A CA 1
ATOM 696 C C . PHE A 1 87 ? 0.134 0.199 -14.844 1.00 88.62 87 PHE A C 1
ATOM 698 O O . PHE A 1 87 ? -0.624 0.748 -14.041 1.00 88.62 87 PHE A O 1
ATOM 705 N N . PHE A 1 88 ? 0.417 -1.105 -14.750 1.00 90.06 88 PHE A N 1
ATOM 706 C CA . PHE A 1 88 ? -0.179 -1.967 -13.720 1.00 90.06 88 PHE A CA 1
ATOM 707 C C . PHE A 1 88 ? 0.173 -1.510 -12.299 1.00 90.06 88 PHE A C 1
ATOM 709 O O . PHE A 1 88 ? -0.707 -1.458 -11.436 1.00 90.06 88 PHE A O 1
ATOM 716 N N . CYS A 1 89 ? 1.423 -1.105 -12.054 1.00 89.81 89 CYS A N 1
ATOM 717 C CA . CYS A 1 89 ? 1.824 -0.560 -10.757 1.00 89.81 89 CYS A CA 1
ATOM 718 C C . CYS A 1 89 ? 1.040 0.713 -10.403 1.00 89.81 89 CYS A C 1
ATOM 720 O O . CYS A 1 89 ? 0.612 0.876 -9.254 1.00 89.81 89 CYS A O 1
ATO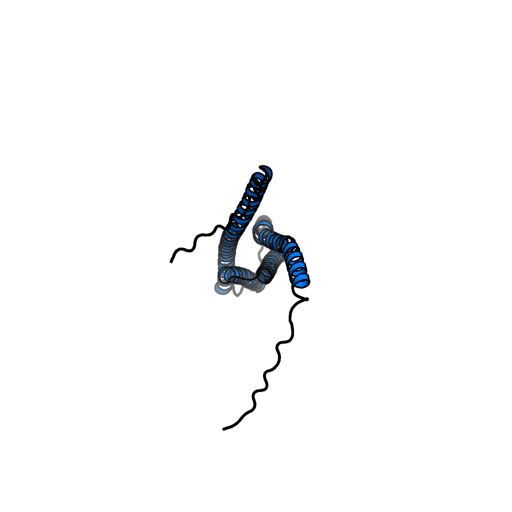M 722 N N . SER A 1 90 ? 0.798 1.594 -11.380 1.00 91.31 90 SER A N 1
ATOM 723 C CA . SER A 1 90 ? -0.011 2.803 -11.188 1.00 91.31 90 SER A CA 1
ATOM 724 C C . SER A 1 90 ? -1.477 2.481 -10.874 1.00 91.31 90 SER A C 1
ATOM 726 O O . SER A 1 90 ? -2.055 3.100 -9.977 1.00 91.31 90 SER A O 1
ATOM 728 N N . LEU A 1 91 ? -2.061 1.463 -11.520 1.00 92.31 91 LEU A N 1
ATOM 729 C CA . LEU A 1 91 ? -3.432 1.020 -11.255 1.00 92.31 91 LEU A CA 1
ATOM 730 C C . LEU A 1 91 ? -3.578 0.434 -9.848 1.00 92.31 91 LEU A C 1
ATOM 732 O O . LEU A 1 91 ? -4.489 0.821 -9.115 1.00 92.31 91 LEU A O 1
ATOM 736 N N . ILE A 1 92 ? -2.657 -0.442 -9.437 1.00 93.19 92 ILE A N 1
ATOM 737 C CA . ILE A 1 92 ? -2.662 -1.029 -8.088 1.00 93.19 92 ILE A CA 1
ATOM 738 C C . ILE A 1 92 ? -2.507 0.072 -7.030 1.00 93.19 92 ILE A C 1
ATOM 740 O O . ILE A 1 92 ? -3.262 0.110 -6.055 1.00 93.19 92 ILE A O 1
ATOM 744 N N . THR A 1 93 ? -1.579 1.008 -7.244 1.00 92.00 93 THR A N 1
ATOM 745 C CA . THR A 1 93 ? -1.343 2.129 -6.318 1.00 92.00 93 THR A CA 1
ATOM 746 C C . THR A 1 93 ? -2.569 3.042 -6.223 1.00 92.00 93 THR A C 1
ATOM 748 O O . THR A 1 93 ? -2.976 3.428 -5.127 1.00 92.00 93 THR A O 1
ATOM 751 N N . THR A 1 94 ? -3.216 3.330 -7.354 1.00 93.56 94 THR A N 1
ATOM 752 C CA . THR A 1 94 ? -4.493 4.059 -7.401 1.00 93.56 94 THR A CA 1
ATOM 753 C C . THR A 1 94 ? -5.584 3.332 -6.612 1.00 93.56 94 THR A C 1
ATOM 755 O O . THR A 1 94 ? -6.296 3.960 -5.828 1.00 93.56 94 THR A O 1
ATOM 758 N N . GLY A 1 95 ? -5.681 2.005 -6.741 1.00 91.94 95 GLY A N 1
ATOM 759 C CA . GLY A 1 95 ? -6.612 1.184 -5.962 1.00 91.94 95 GLY A CA 1
ATOM 760 C C . GLY A 1 95 ? -6.400 1.313 -4.450 1.00 91.94 95 GLY A C 1
ATOM 761 O O . GLY A 1 95 ? -7.365 1.482 -3.700 1.00 91.94 95 GLY A O 1
ATOM 762 N N . ILE A 1 96 ? -5.140 1.328 -3.999 1.00 91.62 96 ILE A N 1
ATOM 763 C CA . ILE A 1 96 ? -4.791 1.565 -2.589 1.00 91.62 96 ILE A CA 1
ATOM 764 C C . ILE A 1 96 ? -5.268 2.955 -2.141 1.00 91.62 96 ILE A C 1
ATOM 766 O O . ILE A 1 96 ? -5.918 3.070 -1.100 1.00 91.62 96 ILE A O 1
ATOM 770 N N . ILE A 1 97 ? -4.999 4.000 -2.930 1.00 92.38 97 ILE A N 1
ATOM 771 C CA . ILE A 1 97 ? -5.414 5.382 -2.630 1.00 92.38 97 ILE A CA 1
ATOM 772 C C . ILE A 1 97 ? -6.935 5.485 -2.505 1.00 92.38 97 ILE A C 1
ATOM 774 O O . ILE A 1 97 ? -7.425 6.062 -1.533 1.00 92.38 97 ILE A O 1
ATOM 778 N N . ILE A 1 98 ? -7.686 4.901 -3.443 1.00 92.06 98 ILE A N 1
ATOM 779 C CA . ILE A 1 98 ? -9.155 4.896 -3.415 1.00 92.06 98 ILE A CA 1
ATOM 780 C C . ILE A 1 98 ? -9.656 4.203 -2.147 1.00 92.06 98 ILE A C 1
ATOM 782 O O . ILE A 1 98 ? -10.506 4.744 -1.441 1.00 92.06 98 ILE A O 1
ATOM 786 N N . ALA A 1 99 ? -9.102 3.042 -1.803 1.00 88.50 99 ALA A N 1
ATOM 787 C CA . ALA A 1 99 ? -9.516 2.312 -0.612 1.00 88.50 99 ALA A CA 1
ATOM 788 C C . ALA A 1 99 ? -9.181 3.064 0.695 1.00 88.50 99 ALA A C 1
ATOM 790 O O . ALA A 1 99 ? -9.931 2.976 1.670 1.00 88.50 99 ALA A O 1
ATOM 791 N N . VAL A 1 100 ? -8.084 3.829 0.744 1.00 88.19 100 VAL A N 1
ATOM 792 C CA . VAL A 1 100 ? -7.781 4.736 1.871 1.00 88.19 100 VAL A CA 1
ATOM 793 C C . VAL A 1 100 ? -8.735 5.930 1.895 1.00 88.19 100 VAL A C 1
ATOM 795 O O . VAL A 1 100 ? -9.242 6.297 2.956 1.00 88.19 100 VAL A O 1
ATOM 798 N N . TYR A 1 101 ? -9.036 6.510 0.736 1.00 88.38 101 TYR A N 1
ATOM 799 C CA . TYR A 1 101 ? -9.958 7.634 0.606 1.00 88.38 101 TYR A CA 1
ATOM 800 C C . TYR A 1 101 ? -11.375 7.279 1.077 1.00 88.38 101 TYR A C 1
ATOM 802 O O . TYR A 1 101 ? -11.952 8.012 1.885 1.00 88.38 101 TYR A O 1
ATOM 810 N N . VAL A 1 102 ? -11.908 6.133 0.638 1.00 88.38 102 VAL A N 1
ATOM 811 C CA . VAL A 1 102 ? -13.239 5.638 1.030 1.00 88.38 102 VAL A CA 1
ATOM 812 C C . VAL A 1 102 ? -13.328 5.455 2.545 1.00 88.38 102 VAL A C 1
ATOM 814 O O . VAL A 1 102 ? -14.280 5.939 3.156 1.00 88.38 102 VAL A O 1
ATOM 817 N N . GLN A 1 103 ? -12.308 4.858 3.172 1.00 85.00 103 GLN A N 1
ATOM 818 C CA . GLN A 1 103 ? -12.283 4.703 4.631 1.00 85.00 103 GLN A CA 1
ATOM 819 C C . GLN A 1 103 ? -12.255 6.032 5.398 1.00 85.00 103 GLN A C 1
ATOM 821 O O . GLN A 1 103 ? -12.726 6.087 6.530 1.00 85.00 103 GLN A O 1
ATOM 826 N N . ARG A 1 104 ? -11.697 7.108 4.827 1.00 82.94 104 ARG A N 1
ATOM 827 C CA . ARG A 1 104 ? -11.697 8.425 5.492 1.00 82.94 104 ARG A CA 1
ATOM 828 C C . ARG A 1 104 ? -13.028 9.154 5.362 1.00 82.94 104 ARG A C 1
ATOM 830 O O . ARG A 1 104 ? -13.356 9.960 6.228 1.00 82.94 104 ARG A O 1
ATOM 837 N N . LYS A 1 105 ? -13.745 8.938 4.259 1.00 82.31 105 LYS A N 1
ATOM 838 C CA . LYS A 1 105 ? -14.966 9.679 3.920 1.00 82.31 105 LYS A CA 1
ATOM 839 C C . LYS A 1 105 ? -16.219 9.095 4.559 1.00 82.31 105 LYS A C 1
ATOM 841 O O . LYS A 1 105 ? -17.139 9.854 4.843 1.00 82.31 105 LYS A O 1
ATOM 846 N N . VAL A 1 106 ? -16.260 7.783 4.769 1.00 82.31 106 VAL A N 1
ATOM 847 C CA . VAL A 1 106 ? -17.456 7.088 5.249 1.00 82.31 106 VAL A CA 1
ATOM 848 C C . VAL A 1 106 ? -17.169 6.477 6.615 1.00 82.31 106 VAL A C 1
ATOM 850 O O . VAL A 1 106 ? -16.174 5.778 6.787 1.00 82.31 106 VAL A O 1
ATOM 853 N N . ALA A 1 107 ? -18.046 6.727 7.589 1.00 75.06 107 ALA A N 1
ATOM 854 C CA . ALA A 1 107 ? -18.057 5.963 8.831 1.00 75.06 107 ALA A CA 1
ATOM 855 C C . ALA A 1 107 ? -18.510 4.535 8.497 1.00 75.06 107 ALA A C 1
ATOM 857 O O . ALA A 1 107 ? -19.688 4.286 8.247 1.00 75.06 107 ALA A O 1
ATOM 858 N N . LEU A 1 108 ? -17.553 3.617 8.387 1.00 78.19 108 LEU A N 1
ATOM 859 C CA . LEU A 1 108 ? -17.805 2.242 7.975 1.00 78.19 108 LEU A CA 1
ATOM 860 C C . LEU A 1 108 ? -18.011 1.333 9.182 1.00 78.19 108 LEU A C 1
ATOM 862 O O . LEU A 1 108 ? -17.386 1.505 10.226 1.00 78.19 108 LEU A O 1
ATOM 866 N N . SER A 1 109 ? -18.849 0.311 8.998 1.00 83.06 109 SER A N 1
ATOM 867 C CA . SER A 1 109 ? -18.973 -0.777 9.967 1.00 83.06 109 SER A CA 1
ATOM 868 C C . SER A 1 109 ? -17.629 -1.498 10.161 1.00 83.06 109 SER A C 1
ATOM 870 O O . SER A 1 109 ? -16.777 -1.514 9.261 1.00 83.06 109 SER A O 1
ATOM 872 N N . LEU A 1 110 ? -17.445 -2.150 11.314 1.00 79.38 110 LEU A N 1
ATOM 873 C CA . LEU A 1 110 ? -16.235 -2.927 11.619 1.00 79.38 110 LEU A CA 1
ATOM 874 C C . LEU A 1 110 ? -15.961 -4.001 10.550 1.00 79.38 110 LEU A C 1
ATOM 876 O O . LEU A 1 110 ? -14.825 -4.174 10.109 1.00 79.38 110 LEU A O 1
ATOM 880 N N . ARG A 1 111 ? -17.018 -4.673 10.066 1.00 80.00 111 ARG A N 1
ATOM 881 C CA . ARG A 1 111 ? -16.922 -5.699 9.014 1.00 80.00 111 ARG A CA 1
ATOM 882 C C . ARG A 1 111 ? -16.411 -5.109 7.701 1.00 80.00 111 ARG A C 1
ATOM 884 O O . ARG A 1 111 ? -15.481 -5.651 7.110 1.00 80.00 111 ARG A O 1
ATOM 891 N N . THR A 1 112 ? -16.977 -3.986 7.261 1.00 83.38 112 THR A N 1
ATOM 892 C CA . THR A 1 112 ? -16.562 -3.325 6.013 1.00 83.38 112 THR A CA 1
ATOM 893 C C . THR A 1 112 ? -15.137 -2.777 6.108 1.00 83.38 112 THR A C 1
ATOM 895 O O . THR A 1 112 ? -14.375 -2.875 5.148 1.00 83.38 112 THR A O 1
ATOM 898 N N . THR A 1 113 ? -14.752 -2.253 7.274 1.00 84.94 113 THR A N 1
ATOM 899 C CA . THR A 1 113 ? -13.389 -1.765 7.530 1.00 84.94 113 THR A CA 1
ATOM 900 C C . THR A 1 113 ? -12.367 -2.891 7.391 1.00 84.94 113 THR A C 1
ATOM 902 O O . THR A 1 113 ? -11.366 -2.717 6.698 1.00 84.94 113 THR A O 1
ATOM 905 N N . LEU A 1 114 ? -12.660 -4.067 7.953 1.00 85.56 114 LEU A N 1
ATOM 906 C CA . LEU A 1 114 ? -11.800 -5.243 7.837 1.00 85.56 114 LEU A CA 1
ATOM 907 C C . LEU A 1 114 ? -11.651 -5.713 6.382 1.00 85.56 114 LEU A C 1
ATOM 909 O O . LEU A 1 114 ? -10.535 -5.995 5.952 1.00 85.56 114 LEU A O 1
ATOM 913 N N . TYR A 1 115 ? -12.731 -5.750 5.592 1.00 88.81 115 TYR A N 1
ATOM 914 C CA . TYR A 1 115 ? -12.625 -6.097 4.166 1.00 88.81 115 TYR A CA 1
ATOM 915 C C . TYR A 1 115 ? -11.752 -5.109 3.390 1.00 88.81 115 TYR A C 1
ATOM 917 O O . TYR A 1 115 ? -10.936 -5.526 2.572 1.00 88.81 115 TYR A O 1
ATOM 925 N N . LEU A 1 116 ? -11.882 -3.809 3.660 1.00 87.56 116 LEU A N 1
ATOM 926 C CA . LEU A 1 116 ? -11.029 -2.802 3.030 1.00 87.56 116 LEU A CA 1
ATOM 927 C C . LEU A 1 116 ? -9.565 -2.934 3.463 1.00 87.56 116 LEU A C 1
ATOM 929 O O . LEU A 1 116 ? -8.676 -2.743 2.637 1.00 87.56 116 LEU A O 1
ATOM 933 N N . ASP A 1 117 ? -9.297 -3.294 4.717 1.00 87.56 117 ASP A N 1
ATOM 934 C CA . ASP A 1 117 ? -7.934 -3.566 5.179 1.00 87.56 117 ASP A CA 1
ATOM 935 C C . ASP A 1 117 ? -7.327 -4.784 4.478 1.00 87.56 117 ASP A C 1
ATOM 937 O O . ASP A 1 117 ? -6.188 -4.694 4.020 1.00 87.56 117 ASP A O 1
ATOM 941 N N . ILE A 1 118 ? -8.097 -5.865 4.301 1.00 90.25 118 ILE A N 1
ATOM 942 C CA . ILE A 1 118 ? -7.685 -7.048 3.527 1.00 90.25 118 ILE A CA 1
ATOM 943 C C . ILE A 1 118 ? -7.413 -6.689 2.066 1.00 90.25 118 ILE A C 1
ATOM 945 O O . ILE A 1 118 ? -6.398 -7.097 1.508 1.00 90.25 118 ILE A O 1
ATOM 949 N N . ILE A 1 119 ? -8.304 -5.930 1.424 1.00 91.31 119 ILE A N 1
ATOM 950 C CA . ILE A 1 119 ? -8.124 -5.536 0.020 1.00 91.31 119 ILE A CA 1
ATOM 951 C C . ILE A 1 119 ? -6.857 -4.693 -0.125 1.00 91.31 119 ILE A C 1
ATOM 953 O O . ILE A 1 119 ? -6.076 -4.908 -1.048 1.00 91.31 119 ILE A O 1
ATOM 957 N N . ARG A 1 120 ? -6.611 -3.755 0.792 1.00 90.25 120 ARG A N 1
ATOM 958 C CA . ARG A 1 120 ? -5.429 -2.886 0.730 1.00 90.25 120 ARG A CA 1
ATOM 959 C C . ARG A 1 120 ? -4.137 -3.631 1.001 1.00 90.25 120 ARG A C 1
ATOM 961 O O . ARG A 1 120 ? -3.177 -3.414 0.265 1.00 90.25 120 ARG A O 1
ATOM 968 N N . SER A 1 121 ? -4.100 -4.499 2.011 1.00 91.75 121 SER A N 1
ATOM 969 C CA . SER A 1 121 ? -2.927 -5.339 2.259 1.00 91.75 121 SER A CA 1
ATOM 970 C C . SER A 1 121 ? -2.698 -6.302 1.093 1.00 91.75 121 SER A C 1
ATOM 972 O O . SER A 1 121 ? -1.569 -6.426 0.635 1.00 91.75 121 SER A O 1
ATOM 974 N N . GLY A 1 122 ? -3.760 -6.876 0.523 1.00 93.56 122 GLY A N 1
ATOM 975 C CA . GLY A 1 122 ? -3.702 -7.703 -0.682 1.00 93.56 122 GLY A CA 1
ATOM 976 C C . GLY A 1 122 ? -3.130 -6.966 -1.895 1.00 93.56 122 GLY A C 1
ATOM 977 O O . GLY A 1 122 ? -2.222 -7.480 -2.543 1.00 93.56 122 GLY A O 1
ATOM 978 N N . LEU A 1 123 ? -3.594 -5.742 -2.173 1.00 92.44 123 LEU A N 1
ATOM 979 C CA . LEU A 1 123 ? -3.064 -4.899 -3.253 1.00 92.44 123 LEU A CA 1
ATOM 980 C C . LEU A 1 123 ? -1.597 -4.517 -3.016 1.00 92.44 123 LEU A C 1
ATOM 982 O O . LEU A 1 123 ? -0.793 -4.580 -3.943 1.00 92.44 123 LEU A O 1
ATOM 986 N N . ALA A 1 124 ? -1.230 -4.161 -1.782 1.00 90.81 124 ALA A N 1
ATOM 987 C CA . ALA A 1 124 ? 0.158 -3.869 -1.430 1.00 90.81 124 ALA A 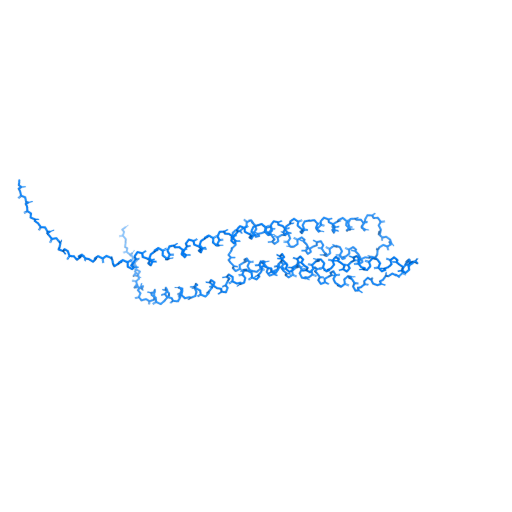CA 1
ATOM 988 C C . ALA A 1 124 ? 1.057 -5.103 -1.617 1.00 90.81 124 ALA A C 1
ATOM 990 O O . ALA A 1 124 ? 2.150 -4.991 -2.173 1.00 90.81 124 ALA A O 1
ATOM 991 N N . THR A 1 125 ? 0.584 -6.286 -1.221 1.00 93.12 125 THR A N 1
ATOM 992 C CA . THR A 1 125 ? 1.293 -7.557 -1.415 1.00 93.12 125 THR A CA 1
ATOM 993 C C . THR A 1 125 ? 1.412 -7.909 -2.891 1.00 93.12 125 THR A C 1
ATOM 995 O O . THR A 1 125 ? 2.487 -8.313 -3.323 1.00 93.12 125 THR A O 1
ATOM 998 N N . ALA A 1 126 ? 0.365 -7.696 -3.691 1.00 92.19 126 ALA A N 1
ATOM 999 C CA . ALA A 1 126 ? 0.419 -7.884 -5.138 1.00 92.19 126 ALA A CA 1
ATOM 1000 C C . ALA A 1 126 ? 1.456 -6.954 -5.790 1.00 92.19 126 ALA A C 1
ATOM 1002 O O . ALA A 1 126 ? 2.258 -7.414 -6.602 1.00 92.19 126 ALA A O 1
ATOM 1003 N N . LEU A 1 127 ? 1.503 -5.677 -5.386 1.00 90.38 127 LEU A N 1
ATOM 1004 C CA . LEU A 1 127 ? 2.520 -4.726 -5.847 1.00 90.38 127 LEU A CA 1
ATOM 1005 C C . LEU A 1 127 ? 3.932 -5.176 -5.452 1.00 90.38 127 LEU A C 1
ATOM 1007 O O . LEU A 1 127 ? 4.856 -5.111 -6.257 1.00 90.38 127 LEU A O 1
ATOM 1011 N N . TRP A 1 128 ? 4.107 -5.661 -4.223 1.00 92.12 128 TRP A N 1
ATOM 1012 C CA . TRP A 1 128 ? 5.393 -6.169 -3.758 1.00 92.12 128 TRP A CA 1
ATOM 1013 C C . TRP A 1 128 ? 5.846 -7.420 -4.526 1.00 92.12 128 TRP A C 1
ATOM 1015 O O . TRP A 1 128 ? 6.988 -7.473 -4.985 1.00 92.12 128 TRP A O 1
ATOM 1025 N N . ILE A 1 129 ? 4.956 -8.399 -4.720 1.00 90.12 129 ILE A N 1
ATOM 1026 C CA . ILE A 1 129 ? 5.234 -9.597 -5.526 1.00 90.12 129 ILE A CA 1
ATOM 1027 C C . ILE A 1 129 ? 5.602 -9.184 -6.950 1.00 90.12 129 ILE A C 1
ATOM 1029 O O . ILE A 1 129 ? 6.574 -9.698 -7.500 1.00 90.12 129 ILE A O 1
ATOM 1033 N N . TRP A 1 130 ? 4.883 -8.219 -7.526 1.00 89.19 130 TRP A N 1
ATOM 1034 C CA . TRP A 1 130 ? 5.197 -7.688 -8.847 1.00 89.19 130 TRP A CA 1
ATOM 1035 C C . TRP A 1 130 ? 6.610 -7.096 -8.907 1.00 89.19 130 TRP A C 1
ATOM 1037 O O . TRP A 1 130 ? 7.369 -7.426 -9.813 1.00 89.19 130 TRP A O 1
ATOM 1047 N N . LEU A 1 131 ? 7.017 -6.303 -7.910 1.00 86.38 131 LEU A N 1
ATOM 1048 C CA . LEU A 1 131 ? 8.381 -5.765 -7.815 1.00 86.38 131 LEU A CA 1
ATOM 1049 C C . LEU A 1 131 ? 9.445 -6.867 -7.671 1.00 86.38 131 LEU A C 1
ATOM 1051 O O . LEU A 1 131 ? 10.543 -6.735 -8.214 1.00 86.38 131 LEU A O 1
ATOM 1055 N N . MET A 1 132 ? 9.139 -7.955 -6.960 1.00 86.81 132 MET A N 1
ATOM 1056 C CA . MET A 1 132 ? 10.035 -9.112 -6.841 1.00 86.81 132 MET A CA 1
ATOM 1057 C C . MET A 1 132 ? 10.174 -9.856 -8.172 1.00 86.81 132 MET A C 1
ATOM 1059 O O . MET A 1 132 ? 11.292 -10.191 -8.574 1.00 86.81 132 MET A O 1
ATOM 1063 N N . ILE A 1 133 ? 9.062 -10.066 -8.884 1.00 86.19 133 ILE A N 1
ATOM 1064 C CA . ILE A 1 133 ? 9.067 -10.655 -10.228 1.00 86.19 133 ILE A CA 1
ATOM 1065 C C . ILE A 1 133 ? 9.870 -9.760 -11.175 1.00 86.19 133 ILE A C 1
ATOM 1067 O O . ILE A 1 133 ? 10.747 -10.269 -11.871 1.00 86.19 133 ILE A O 1
ATOM 1071 N N . ASP A 1 134 ? 9.665 -8.443 -11.138 1.00 81.25 134 ASP A N 1
ATOM 1072 C CA . ASP A 1 134 ? 10.415 -7.485 -11.953 1.00 81.25 134 ASP A CA 1
ATOM 1073 C C . ASP A 1 134 ? 11.931 -7.561 -11.691 1.00 81.25 134 ASP A C 1
ATOM 1075 O O . ASP A 1 134 ? 12.731 -7.575 -12.626 1.00 81.25 134 ASP A O 1
ATOM 1079 N N . CYS A 1 135 ? 12.346 -7.738 -10.431 1.00 79.38 135 CYS A N 1
ATOM 1080 C CA . CYS A 1 135 ? 13.755 -7.966 -10.097 1.00 79.38 135 CYS A CA 1
ATOM 1081 C C . CYS A 1 135 ? 14.321 -9.262 -10.706 1.00 79.38 135 CYS A C 1
ATOM 1083 O O . CYS A 1 135 ? 15.514 -9.311 -11.005 1.00 79.38 135 CYS A O 1
ATOM 1085 N N . SER A 1 136 ? 13.492 -10.298 -10.880 1.00 80.88 136 SER A N 1
ATOM 1086 C CA . SER A 1 136 ? 13.907 -11.600 -11.428 1.00 80.88 136 SER A CA 1
ATOM 1087 C C . SER A 1 136 ? 13.876 -11.666 -12.961 1.00 80.88 136 SER A C 1
ATOM 1089 O O . SER A 1 136 ? 14.711 -12.333 -13.568 1.00 80.88 136 SER A O 1
ATOM 1091 N N . VAL A 1 137 ? 12.937 -10.962 -13.601 1.00 72.62 137 VAL A N 1
ATOM 1092 C CA . VAL A 1 137 ? 12.721 -11.002 -15.058 1.00 72.62 137 VAL A CA 1
ATOM 1093 C C . VAL A 1 137 ? 13.671 -10.051 -15.797 1.00 72.62 137 VAL A C 1
ATOM 1095 O O . VAL A 1 137 ? 14.005 -10.275 -16.966 1.00 72.62 137 VAL A O 1
ATOM 1098 N N . VAL A 1 138 ? 14.177 -9.016 -15.121 1.00 62.06 138 VAL A N 1
ATOM 1099 C CA . VAL A 1 138 ? 15.100 -8.014 -15.683 1.00 62.06 138 VAL A CA 1
ATOM 1100 C C . VAL A 1 138 ? 16.552 -8.514 -15.655 1.00 62.06 138 VAL A C 1
ATOM 1102 O O . VAL A 1 138 ? 17.486 -7.840 -15.231 1.00 62.06 138 VAL A O 1
ATOM 1105 N N . ASP A 1 139 ? 16.762 -9.719 -16.181 1.00 57.31 139 ASP A N 1
ATOM 1106 C CA . ASP A 1 139 ? 18.064 -10.154 -16.703 1.00 57.31 139 ASP A CA 1
ATOM 1107 C C . ASP A 1 139 ? 18.200 -9.889 -18.216 1.00 57.31 139 ASP A C 1
ATOM 1109 O O . ASP A 1 139 ? 19.192 -10.232 -18.863 1.00 57.31 139 ASP A O 1
ATOM 1113 N N . ARG A 1 140 ? 17.215 -9.199 -18.807 1.00 55.56 140 ARG A N 1
ATOM 1114 C CA . ARG A 1 140 ? 17.163 -8.859 -20.235 1.00 55.56 140 ARG A CA 1
ATOM 1115 C C . ARG A 1 140 ? 18.013 -7.635 -20.597 1.00 55.56 140 ARG A C 1
ATOM 1117 O O . ARG A 1 140 ? 17.552 -6.713 -21.258 1.00 55.56 140 ARG A O 1
ATOM 1124 N N . CYS A 1 141 ? 19.305 -7.661 -20.275 1.00 52.03 141 CYS A N 1
ATOM 1125 C CA . CYS A 1 141 ? 20.292 -6.866 -21.016 1.00 52.03 141 CYS A CA 1
ATOM 1126 C C . CYS A 1 141 ? 20.538 -7.518 -22.384 1.00 52.03 141 CYS A C 1
ATOM 1128 O O . CYS A 1 141 ? 21.585 -8.134 -22.590 1.00 52.03 141 CYS A O 1
ATOM 1130 N N . ARG A 1 142 ? 19.568 -7.434 -23.302 1.00 49.84 142 ARG A N 1
ATOM 1131 C CA . ARG A 1 142 ? 19.699 -8.039 -24.637 1.00 49.84 142 ARG A CA 1
ATOM 1132 C C . ARG A 1 142 ? 20.204 -7.087 -25.723 1.00 49.84 142 ARG A C 1
ATOM 1134 O O . ARG A 1 142 ? 20.568 -7.594 -26.772 1.00 49.84 142 ARG A O 1
ATOM 1141 N N . TYR A 1 143 ? 20.283 -5.771 -25.486 1.00 50.50 143 TYR A N 1
ATOM 1142 C CA . TYR A 1 143 ? 20.539 -4.829 -26.591 1.00 50.50 143 TYR A CA 1
ATOM 1143 C C . TYR A 1 143 ? 21.585 -3.731 -26.406 1.00 50.50 143 TYR A C 1
ATOM 1145 O O . TYR A 1 143 ? 21.920 -3.077 -27.384 1.00 50.50 143 TYR A O 1
ATOM 1153 N N . TYR A 1 144 ? 22.205 -3.585 -25.234 1.00 44.34 144 TYR A N 1
ATOM 1154 C CA . TYR A 1 144 ? 23.393 -2.740 -25.126 1.00 44.34 144 TYR A CA 1
ATOM 1155 C C . TYR A 1 144 ? 24.535 -3.508 -24.482 1.00 44.34 144 TYR A C 1
ATOM 1157 O O . TYR A 1 144 ? 24.376 -4.182 -23.460 1.00 44.34 144 TYR A O 1
ATOM 1165 N N . THR A 1 145 ? 25.690 -3.393 -25.126 1.00 47.38 145 THR A N 1
ATOM 1166 C CA . THR A 1 145 ? 27.054 -3.697 -24.691 1.00 47.38 145 THR A CA 1
ATOM 1167 C C . THR A 1 145 ? 27.388 -2.986 -23.373 1.00 47.38 145 THR A C 1
ATOM 1169 O O . THR A 1 145 ? 28.282 -2.150 -23.291 1.00 47.38 145 THR A O 1
ATOM 1172 N N . CYS A 1 146 ? 26.629 -3.257 -22.315 1.00 53.31 146 CYS A N 1
ATOM 1173 C CA . CYS A 1 146 ? 26.878 -2.701 -21.002 1.00 53.31 146 CYS A CA 1
ATOM 1174 C C . CYS A 1 146 ? 27.986 -3.508 -20.342 1.00 53.31 146 CYS A C 1
ATOM 1176 O O . CYS A 1 146 ? 27.793 -4.675 -19.984 1.00 53.31 146 CYS A O 1
ATOM 1178 N N . ASP A 1 147 ? 29.118 -2.836 -20.158 1.00 59.22 147 ASP A N 1
ATOM 1179 C CA . ASP A 1 147 ? 30.095 -3.087 -19.109 1.00 59.22 147 ASP A CA 1
ATOM 1180 C C . ASP A 1 147 ? 29.456 -3.788 -17.900 1.00 59.22 147 ASP A C 1
ATOM 1182 O O . ASP A 1 147 ? 28.551 -3.251 -17.246 1.00 59.22 147 ASP A O 1
ATOM 1186 N N . ARG A 1 148 ? 29.955 -4.991 -17.583 1.00 59.28 148 ARG A N 1
ATOM 1187 C CA . ARG A 1 148 ? 29.538 -5.792 -16.421 1.00 59.28 148 ARG A CA 1
ATOM 1188 C C . ARG A 1 148 ? 29.383 -4.987 -15.113 1.00 59.28 148 ARG A C 1
ATOM 1190 O O . ARG A 1 148 ? 28.395 -5.250 -14.426 1.00 59.28 148 ARG A O 1
ATOM 1197 N N . PRO A 1 149 ? 30.231 -3.991 -14.756 1.00 62.72 149 PRO A N 1
ATOM 1198 C CA . PRO A 1 149 ? 30.070 -3.272 -13.486 1.00 62.72 149 PRO A CA 1
ATOM 1199 C C . PRO A 1 149 ? 28.767 -2.468 -13.365 1.00 62.72 149 PRO A C 1
ATOM 1201 O O . PRO A 1 149 ? 28.256 -2.298 -12.258 1.00 62.72 149 PRO A O 1
ATOM 1204 N N . LYS A 1 150 ? 28.185 -1.984 -14.472 1.00 65.81 150 LYS A N 1
ATOM 1205 C CA . LYS A 1 150 ? 26.953 -1.178 -14.404 1.00 65.81 150 LYS A CA 1
ATOM 1206 C C . LYS A 1 150 ? 25.724 -2.048 -14.126 1.00 65.81 150 LYS A C 1
ATOM 1208 O O . LYS A 1 150 ? 24.835 -1.612 -13.399 1.00 65.81 150 LYS A O 1
ATOM 1213 N N . LYS A 1 151 ? 25.695 -3.290 -14.623 1.00 65.75 151 LYS A N 1
ATOM 1214 C CA . LYS A 1 151 ? 24.564 -4.223 -14.446 1.00 65.75 151 LYS A CA 1
ATOM 1215 C C . LYS A 1 151 ? 24.300 -4.553 -12.973 1.00 65.75 151 LYS A C 1
ATOM 1217 O O . LYS A 1 151 ? 23.157 -4.474 -12.526 1.00 65.75 151 LYS A O 1
ATOM 1222 N N . GLU A 1 152 ? 25.358 -4.831 -12.212 1.00 71.12 152 GLU A N 1
ATOM 1223 C CA . GLU A 1 152 ? 25.273 -5.135 -10.774 1.00 71.12 152 GLU A CA 1
ATOM 1224 C C . GLU A 1 152 ? 24.685 -3.970 -9.967 1.00 71.12 152 GLU A C 1
ATOM 1226 O O . GLU A 1 152 ? 23.839 -4.157 -9.090 1.00 71.12 152 GLU A O 1
ATOM 1231 N N . LEU A 1 153 ? 25.062 -2.734 -10.309 1.00 73.56 153 LEU A N 1
ATOM 1232 C CA . LEU A 1 153 ? 24.539 -1.535 -9.654 1.00 73.56 153 LEU A CA 1
ATOM 1233 C C . LEU A 1 153 ? 23.034 -1.343 -9.903 1.00 73.56 153 LEU A C 1
ATOM 1235 O O . LEU A 1 153 ? 22.308 -0.979 -8.974 1.00 73.56 153 LEU A O 1
ATOM 1239 N N . TYR A 1 154 ? 22.547 -1.594 -11.124 1.00 71.25 154 TYR A N 1
ATOM 1240 C CA . TYR A 1 154 ? 21.115 -1.494 -11.436 1.00 71.25 154 TYR A CA 1
ATOM 1241 C C . TYR A 1 154 ? 20.294 -2.582 -10.737 1.00 71.25 154 TYR A C 1
ATOM 1243 O O . TYR A 1 154 ? 19.272 -2.258 -10.122 1.00 71.25 154 TYR A O 1
ATOM 1251 N N . LYS A 1 155 ? 20.765 -3.837 -10.749 1.00 72.81 155 LYS A N 1
ATOM 1252 C CA . LYS A 1 155 ? 20.123 -4.942 -10.017 1.00 72.81 155 LYS A CA 1
ATOM 1253 C C . LYS A 1 155 ? 20.039 -4.648 -8.523 1.00 72.81 155 LYS A C 1
ATOM 1255 O O . LYS A 1 155 ? 18.962 -4.735 -7.934 1.00 72.81 155 LYS A O 1
ATOM 1260 N N . ARG A 1 156 ? 21.144 -4.196 -7.918 1.00 78.31 156 ARG A N 1
ATOM 1261 C CA . ARG A 1 156 ? 21.192 -3.860 -6.488 1.00 78.31 156 ARG A CA 1
ATOM 1262 C C . ARG A 1 156 ? 20.215 -2.742 -6.125 1.00 78.31 156 ARG A C 1
ATOM 1264 O O . ARG A 1 156 ? 19.538 -2.843 -5.107 1.00 78.31 156 ARG A O 1
ATOM 1271 N N . LYS A 1 157 ? 20.085 -1.701 -6.958 1.00 77.62 157 LYS A N 1
ATOM 1272 C CA . LYS A 1 157 ? 19.112 -0.617 -6.727 1.00 77.62 157 LYS A CA 1
ATOM 1273 C C . LYS A 1 157 ? 17.663 -1.113 -6.767 1.00 77.62 157 LYS A C 1
ATOM 1275 O O . LYS A 1 157 ? 16.882 -0.693 -5.918 1.00 77.62 157 LYS A O 1
ATOM 1280 N N . ARG A 1 158 ? 17.297 -1.987 -7.713 1.00 77.56 158 ARG A N 1
ATOM 1281 C CA . ARG A 1 158 ? 15.939 -2.565 -7.786 1.00 77.56 158 ARG A CA 1
ATOM 1282 C C . ARG A 1 158 ? 15.653 -3.475 -6.590 1.00 77.56 158 ARG A C 1
ATOM 1284 O O . ARG A 1 158 ? 14.623 -3.314 -5.943 1.00 77.56 158 ARG A O 1
ATOM 1291 N N . LEU A 1 159 ? 16.618 -4.316 -6.219 1.00 80.88 159 LEU A N 1
ATOM 1292 C CA . LEU A 1 159 ? 16.510 -5.203 -5.062 1.00 80.88 159 LEU A CA 1
ATOM 1293 C C . LEU A 1 159 ? 16.319 -4.418 -3.755 1.00 80.88 159 LEU A C 1
ATOM 1295 O O . LEU A 1 159 ? 15.430 -4.734 -2.973 1.00 80.88 159 LEU A O 1
ATOM 1299 N N . VAL A 1 160 ? 17.093 -3.348 -3.539 1.00 85.38 160 VAL A N 1
ATOM 1300 C CA . VAL A 1 160 ? 16.930 -2.478 -2.360 1.00 85.38 160 VAL A CA 1
ATOM 1301 C C . VAL A 1 160 ? 15.530 -1.857 -2.312 1.00 85.38 160 VAL A C 1
ATOM 1303 O O . VAL A 1 160 ? 14.937 -1.802 -1.239 1.00 85.38 160 VAL A O 1
ATOM 1306 N N . ARG A 1 161 ? 14.961 -1.439 -3.453 1.00 81.94 161 ARG A N 1
ATOM 1307 C CA . ARG A 1 161 ? 13.579 -0.926 -3.501 1.00 81.94 161 ARG A CA 1
ATOM 1308 C C . ARG A 1 161 ? 12.556 -2.002 -3.136 1.00 81.94 161 ARG A C 1
ATOM 1310 O O . ARG A 1 161 ? 11.657 -1.717 -2.353 1.00 81.94 161 ARG A O 1
ATOM 1317 N N . ALA A 1 162 ? 12.706 -3.221 -3.657 1.00 84.38 162 ALA A N 1
ATOM 1318 C CA . ALA A 1 162 ? 11.815 -4.336 -3.333 1.00 84.38 162 ALA A CA 1
ATOM 1319 C C . ALA A 1 162 ? 11.877 -4.706 -1.838 1.00 84.38 162 ALA A C 1
ATOM 1321 O O . ALA A 1 162 ? 10.840 -4.925 -1.214 1.00 84.38 162 ALA A O 1
ATOM 1322 N N . TRP A 1 163 ? 13.069 -4.689 -1.233 1.00 87.06 163 TRP A N 1
ATOM 1323 C CA . TRP A 1 163 ? 13.244 -4.903 0.209 1.00 87.06 163 TRP A CA 1
ATOM 1324 C C . TRP A 1 163 ? 12.662 -3.773 1.059 1.00 87.06 163 TRP A C 1
ATOM 1326 O O . TRP A 1 163 ? 11.989 -4.039 2.053 1.00 87.06 163 TRP A O 1
ATOM 1336 N N . LEU A 1 164 ? 12.862 -2.513 0.665 1.00 85.75 164 LEU A N 1
ATOM 1337 C CA . LEU A 1 164 ? 12.230 -1.377 1.341 1.00 85.75 164 LEU A CA 1
ATOM 1338 C C . LEU A 1 164 ? 10.699 -1.465 1.273 1.00 85.75 164 LEU A C 1
ATOM 1340 O O . LEU A 1 164 ? 10.027 -1.155 2.257 1.00 85.75 164 LEU A O 1
ATOM 1344 N N . ALA A 1 165 ? 10.148 -1.947 0.156 1.00 86.19 165 ALA A N 1
ATOM 1345 C CA . ALA A 1 165 ? 8.714 -2.168 0.016 1.00 86.19 165 ALA A CA 1
ATOM 1346 C C . ALA A 1 165 ? 8.179 -3.225 1.003 1.00 86.19 165 ALA A C 1
ATOM 1348 O O . ALA A 1 165 ? 7.095 -3.018 1.542 1.00 86.19 165 ALA A O 1
ATOM 1349 N N . VAL A 1 166 ? 8.939 -4.286 1.326 1.00 89.62 166 VAL A N 1
ATOM 1350 C CA . VAL A 1 166 ? 8.565 -5.257 2.385 1.00 89.62 166 VAL A CA 1
ATOM 1351 C C . VAL A 1 166 ? 8.399 -4.563 3.730 1.00 89.62 166 VAL A C 1
ATOM 1353 O O . VAL A 1 166 ? 7.410 -4.779 4.425 1.00 89.62 166 VAL A O 1
ATOM 1356 N N . ILE A 1 167 ? 9.372 -3.732 4.107 1.00 88.62 167 ILE A N 1
ATOM 1357 C CA . ILE A 1 167 ? 9.380 -3.060 5.411 1.00 88.62 167 ILE A CA 1
ATOM 1358 C C . ILE A 1 167 ? 8.165 -2.137 5.525 1.00 88.62 167 ILE A C 1
ATOM 1360 O O . ILE A 1 167 ? 7.442 -2.173 6.520 1.00 88.62 167 ILE A O 1
ATOM 1364 N N . VAL A 1 168 ? 7.901 -1.355 4.475 1.00 87.38 168 VAL A N 1
ATOM 1365 C CA . VAL A 1 168 ? 6.715 -0.498 4.393 1.00 87.38 168 VAL A CA 1
ATOM 1366 C C . VAL A 1 168 ? 5.431 -1.324 4.488 1.00 87.38 168 VAL A C 1
ATOM 1368 O O . VAL A 1 168 ? 4.517 -0.954 5.220 1.00 87.38 168 VAL A O 1
ATOM 1371 N N . LEU A 1 169 ? 5.356 -2.443 3.773 1.00 88.56 169 LEU A N 1
ATOM 1372 C CA . LEU A 1 169 ? 4.192 -3.321 3.748 1.00 88.56 169 LEU A CA 1
ATOM 1373 C C . LEU A 1 169 ? 3.896 -3.921 5.128 1.00 88.56 169 LEU A C 1
ATOM 1375 O O . LEU A 1 169 ? 2.759 -3.855 5.598 1.00 88.56 169 LEU A O 1
ATOM 1379 N N . LEU A 1 170 ? 4.915 -4.428 5.820 1.00 88.81 170 LEU A N 1
ATOM 1380 C CA . LEU A 1 170 ? 4.753 -5.002 7.154 1.00 88.81 170 LEU A CA 1
ATOM 1381 C C . LEU A 1 170 ? 4.319 -3.951 8.180 1.00 88.81 170 LEU A C 1
ATOM 1383 O O . LEU A 1 170 ? 3.363 -4.174 8.921 1.00 88.81 170 LEU A O 1
ATOM 1387 N N . ILE A 1 171 ? 4.981 -2.793 8.201 1.00 89.12 171 ILE A N 1
ATOM 1388 C CA . ILE A 1 171 ? 4.714 -1.761 9.210 1.00 89.12 171 ILE A CA 1
ATOM 1389 C C . ILE A 1 171 ? 3.392 -1.052 8.930 1.00 89.12 171 ILE A C 1
ATOM 1391 O O . ILE A 1 171 ? 2.572 -0.894 9.830 1.00 89.12 171 ILE A O 1
ATOM 1395 N N . PHE A 1 172 ? 3.170 -0.608 7.695 1.00 86.50 172 PHE A N 1
ATOM 1396 C CA . PHE A 1 172 ? 2.027 0.242 7.397 1.00 86.50 172 PHE A CA 1
ATOM 1397 C C . PHE A 1 172 ? 0.789 -0.548 7.011 1.00 86.50 172 PHE A C 1
ATOM 1399 O O . PHE A 1 172 ? -0.286 -0.092 7.360 1.00 86.50 172 PHE A O 1
ATOM 1406 N N . PHE A 1 173 ? 0.874 -1.691 6.327 1.00 86.94 173 PHE A N 1
ATOM 1407 C CA . PHE A 1 173 ? -0.323 -2.388 5.828 1.00 86.94 173 PHE A CA 1
ATOM 1408 C C . PHE A 1 173 ? -0.749 -3.562 6.710 1.00 86.94 173 PHE A C 1
ATOM 1410 O O . PHE A 1 173 ? -1.946 -3.745 6.933 1.00 86.94 173 PHE A O 1
ATOM 1417 N N . TYR A 1 174 ? 0.202 -4.322 7.257 1.00 88.12 174 TYR A N 1
ATOM 1418 C CA . TYR A 1 174 ? -0.126 -5.465 8.114 1.00 88.12 174 TYR A CA 1
ATOM 1419 C C . TYR A 1 174 ? -0.494 -5.052 9.540 1.00 88.12 174 TYR A C 1
ATOM 1421 O O . TYR A 1 174 ? -1.432 -5.620 10.092 1.00 88.12 174 TYR A O 1
ATOM 1429 N N . VAL A 1 175 ? 0.155 -4.040 10.131 1.00 88.62 175 VAL A N 1
ATOM 1430 C CA . VAL A 1 175 ? -0.188 -3.595 11.499 1.00 88.62 175 VAL A CA 1
ATOM 1431 C C . VAL A 1 175 ? -1.660 -3.164 11.624 1.00 88.62 175 VAL A C 1
ATOM 1433 O O . VAL A 1 175 ? -2.332 -3.663 12.529 1.00 88.62 175 VAL A O 1
ATOM 1436 N N . PRO A 1 176 ? -2.225 -2.315 10.737 1.00 85.62 176 PRO A N 1
ATOM 1437 C CA . PRO A 1 176 ? -3.640 -1.950 10.822 1.00 85.62 176 PRO A CA 1
ATOM 1438 C C . PRO A 1 176 ? -4.579 -3.140 10.629 1.00 85.62 176 PRO A C 1
ATOM 1440 O O . PRO A 1 176 ? -5.576 -3.224 11.340 1.00 85.62 176 PRO A O 1
ATOM 1443 N N . MET A 1 177 ? -4.232 -4.066 9.728 1.00 86.56 177 MET A N 1
ATOM 1444 C CA . MET A 1 177 ? -5.009 -5.283 9.479 1.00 86.56 177 MET A CA 1
ATOM 1445 C C . MET A 1 177 ? -5.032 -6.199 10.709 1.00 86.56 177 MET A C 1
ATOM 1447 O O . MET A 1 177 ? -6.090 -6.677 11.109 1.00 86.56 177 MET A O 1
ATOM 1451 N N . VAL A 1 178 ? -3.875 -6.445 11.330 1.00 88.12 178 VAL A N 1
ATOM 1452 C CA . VAL A 1 178 ? -3.787 -7.259 12.553 1.00 88.12 178 VAL A CA 1
ATOM 1453 C C . VAL A 1 178 ? -4.570 -6.593 13.679 1.00 88.12 178 VAL A C 1
ATOM 1455 O O . VAL A 1 178 ? -5.275 -7.269 14.422 1.00 88.12 178 VAL A O 1
ATOM 1458 N N . TYR A 1 179 ? -4.512 -5.265 13.772 1.00 85.00 179 TYR A N 1
ATOM 1459 C CA . TYR A 1 179 ? -5.256 -4.518 14.775 1.00 85.00 179 TYR A CA 1
ATOM 1460 C C . TYR A 1 179 ? -6.781 -4.581 14.559 1.00 85.00 179 TYR A C 1
ATOM 1462 O O . TYR A 1 179 ? -7.504 -4.821 15.524 1.00 85.00 179 TYR A O 1
ATOM 1470 N N . THR A 1 180 ? -7.298 -4.419 13.330 1.00 85.38 180 THR A N 1
ATOM 1471 C CA . THR A 1 180 ? -8.742 -4.608 13.050 1.00 85.38 180 THR A CA 1
ATOM 1472 C C . THR A 1 180 ? -9.192 -6.046 13.269 1.00 85.38 180 THR A C 1
ATOM 1474 O O . THR A 1 180 ? -10.303 -6.278 13.747 1.00 85.38 180 THR A O 1
ATOM 1477 N N . TRP A 1 181 ? -8.338 -7.018 12.952 1.00 86.69 181 TRP A N 1
ATOM 1478 C CA . TRP A 1 181 ? -8.619 -8.427 13.201 1.00 86.69 181 TRP A CA 1
ATOM 1479 C C . TRP A 1 181 ? -8.680 -8.748 14.701 1.00 86.69 181 TRP A C 1
ATOM 1481 O O . TRP A 1 181 ? -9.617 -9.411 15.146 1.00 86.69 181 TRP A O 1
ATOM 1491 N N . TYR A 1 182 ? -7.740 -8.220 15.489 1.00 86.44 182 TYR A N 1
ATOM 1492 C CA . TYR A 1 182 ? -7.739 -8.354 16.946 1.00 86.44 182 TYR A CA 1
ATOM 1493 C C . TYR A 1 182 ? -8.973 -7.695 17.571 1.00 86.44 182 TYR A C 1
ATOM 1495 O O . TYR A 1 182 ? -9.665 -8.323 18.365 1.00 86.44 182 TYR A O 1
ATOM 1503 N N . GLU A 1 183 ? -9.301 -6.468 17.156 1.00 82.31 183 GLU A N 1
ATOM 1504 C CA . GLU A 1 183 ? -10.490 -5.744 17.618 1.00 82.31 183 GLU A CA 1
ATOM 1505 C C . GLU A 1 183 ? -11.774 -6.536 17.336 1.00 82.31 183 GLU A C 1
ATOM 1507 O O . GLU A 1 183 ? -12.598 -6.698 18.230 1.00 82.31 183 GLU A O 1
ATOM 1512 N N . LYS A 1 184 ? -11.916 -7.107 16.133 1.00 82.00 184 LYS A N 1
ATOM 1513 C CA . LYS A 1 184 ? -13.060 -7.965 15.795 1.00 82.00 184 LYS A CA 1
ATOM 1514 C C . LYS A 1 184 ? -13.115 -9.236 16.639 1.00 82.00 184 LYS A C 1
ATOM 1516 O O . LYS A 1 184 ? -14.206 -9.651 17.005 1.00 82.00 184 LYS A O 1
ATOM 1521 N N . THR A 1 185 ? -11.975 -9.868 16.896 1.00 83.31 185 THR A N 1
ATOM 1522 C CA . THR A 1 185 ? -11.937 -11.141 17.627 1.00 83.31 185 THR A CA 1
ATOM 1523 C C . THR A 1 185 ? -12.279 -10.920 19.099 1.00 83.31 185 THR A C 1
ATOM 1525 O O . THR A 1 185 ? -13.164 -11.582 19.618 1.00 83.31 185 THR A O 1
ATOM 1528 N N . VAL A 1 186 ? -11.667 -9.919 19.736 1.00 79.88 186 VAL A N 1
ATOM 1529 C CA . VAL A 1 186 ? -11.857 -9.636 21.167 1.00 79.88 186 VAL A CA 1
ATOM 1530 C C . VAL A 1 186 ? -13.194 -8.954 21.464 1.00 79.88 186 VAL A C 1
ATOM 1532 O O . VAL A 1 186 ? -13.822 -9.251 22.473 1.00 79.88 186 VAL A O 1
ATOM 1535 N N . LEU A 1 187 ? -13.656 -8.028 20.616 1.00 69.38 187 LEU A N 1
ATOM 1536 C CA . LEU A 1 187 ? -14.960 -7.383 20.825 1.00 69.38 187 LEU A CA 1
ATOM 1537 C C . LEU A 1 187 ? -16.122 -8.243 20.330 1.00 69.38 187 LEU A C 1
ATOM 1539 O O . LEU A 1 187 ? -17.202 -8.168 20.903 1.00 69.38 187 LEU A O 1
ATOM 1543 N N . GLY A 1 188 ? -15.906 -9.063 19.297 1.00 62.09 188 GLY A N 1
ATOM 1544 C CA . GLY A 1 188 ? -16.924 -9.978 18.786 1.00 62.09 188 GLY A CA 1
ATOM 1545 C C . GLY A 1 188 ? -17.279 -11.088 19.773 1.00 62.09 188 GLY A C 1
ATOM 1546 O O . GLY A 1 188 ? -18.405 -11.573 19.745 1.00 62.09 188 GLY A O 1
ATOM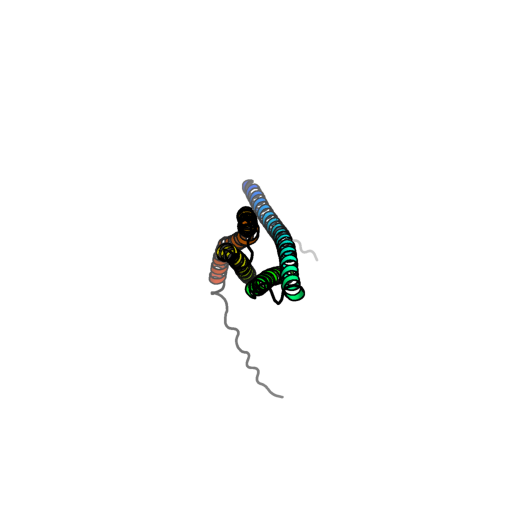 1547 N N . GLU A 1 189 ? -16.358 -11.457 20.662 1.00 58.94 189 GLU A N 1
ATOM 1548 C CA . GLU A 1 189 ? -16.624 -12.390 21.762 1.00 58.94 189 GLU A CA 1
ATOM 1549 C C . GLU A 1 189 ? -17.554 -11.751 22.811 1.00 58.94 189 GLU A C 1
ATOM 1551 O O . GLU A 1 189 ? -18.573 -12.341 23.159 1.00 58.94 189 GLU A O 1
ATOM 1556 N N . ASN A 1 190 ? -17.312 -10.485 23.175 1.00 52.56 190 ASN A N 1
ATOM 1557 C CA . ASN A 1 190 ? -18.156 -9.746 24.123 1.00 52.56 190 ASN A CA 1
ATOM 1558 C C . ASN A 1 190 ? -19.555 -9.410 23.565 1.00 52.56 190 ASN A C 1
ATOM 1560 O O . ASN A 1 190 ? -20.536 -9.502 24.292 1.00 52.56 190 ASN A O 1
ATOM 1564 N N . GLU A 1 191 ? -19.681 -9.045 22.280 1.00 51.56 191 GLU A N 1
ATOM 1565 C CA . GLU A 1 191 ? -21.002 -8.836 21.649 1.00 51.56 191 GLU A CA 1
ATOM 1566 C C . GLU A 1 191 ? -21.800 -10.145 21.533 1.00 51.56 191 GLU A C 1
ATOM 1568 O O . GLU A 1 191 ? -23.027 -10.122 21.568 1.00 51.56 191 GLU A O 1
ATOM 1573 N N . SER A 1 192 ? -21.128 -11.292 21.391 1.00 49.34 192 SER A N 1
ATOM 1574 C CA . SER A 1 192 ? -21.814 -12.586 21.294 1.00 49.34 192 SER A CA 1
ATOM 1575 C C . SER A 1 192 ? -22.365 -13.047 22.646 1.00 49.34 192 SER A C 1
ATOM 1577 O O . SER A 1 192 ? -23.425 -13.670 22.672 1.00 49.34 192 SER A O 1
ATOM 1579 N N . GLU A 1 193 ? -21.700 -12.722 23.757 1.00 49.09 193 GLU A N 1
ATOM 1580 C CA . GLU A 1 193 ? -22.240 -12.957 25.104 1.00 49.09 193 GLU A CA 1
ATOM 1581 C C . GLU A 1 193 ? -23.430 -12.033 25.408 1.00 49.09 193 GLU A C 1
ATOM 1583 O O . GLU A 1 193 ? -24.475 -12.525 25.833 1.00 49.09 193 GLU A O 1
ATOM 1588 N N . ASP A 1 194 ? -23.338 -10.739 25.084 1.00 45.19 194 ASP A N 1
ATOM 1589 C CA . ASP A 1 194 ? -24.402 -9.759 25.372 1.00 45.19 194 ASP A CA 1
ATOM 1590 C C . ASP A 1 194 ? -25.673 -10.013 24.531 1.00 45.19 194 ASP A C 1
ATOM 1592 O O . ASP A 1 194 ? -26.795 -9.986 25.038 1.00 45.19 194 ASP A O 1
ATOM 1596 N N . VAL A 1 195 ? -25.519 -10.383 23.251 1.00 50.62 195 VAL A N 1
ATOM 1597 C CA . VAL A 1 195 ? -26.659 -10.759 22.390 1.00 50.62 195 VAL A CA 1
ATOM 1598 C C . VAL A 1 195 ? -27.264 -12.102 22.814 1.00 50.62 195 VAL A C 1
ATOM 1600 O O . VAL A 1 195 ? -28.476 -12.284 22.706 1.00 50.62 195 VAL A O 1
ATOM 1603 N N . THR A 1 196 ? -26.470 -13.040 23.343 1.00 48.06 196 THR A N 1
ATOM 1604 C CA . THR A 1 196 ? -27.002 -14.319 23.851 1.00 48.06 196 THR A CA 1
ATOM 1605 C C . THR A 1 196 ? -27.776 -14.128 25.163 1.00 48.06 196 THR A C 1
ATOM 1607 O O . THR A 1 196 ? -28.789 -14.808 25.378 1.00 48.06 196 THR A O 1
ATOM 1610 N N . GLU A 1 197 ? -27.380 -13.172 26.010 1.00 45.78 197 GLU A N 1
ATOM 1611 C CA . GLU A 1 197 ? -28.127 -12.804 27.220 1.00 45.78 197 GLU A CA 1
ATOM 1612 C C . GLU A 1 197 ? -29.388 -11.972 26.922 1.00 45.78 197 GLU A C 1
ATOM 1614 O O . GLU A 1 197 ? -30.453 -12.277 27.474 1.00 45.78 197 GLU A O 1
ATOM 1619 N N . GLU A 1 198 ? -29.340 -10.993 26.010 1.00 45.94 198 GLU A N 1
ATOM 1620 C CA . GLU A 1 198 ? -30.536 -10.238 25.594 1.00 45.94 198 GLU A CA 1
ATOM 1621 C C . GLU A 1 198 ? -31.542 -11.116 24.833 1.00 45.94 198 GLU A C 1
ATOM 1623 O O . GLU A 1 198 ? -32.752 -11.024 25.066 1.00 45.94 198 GLU A O 1
ATOM 1628 N N . GLN A 1 199 ? -31.077 -12.037 23.983 1.00 41.50 199 GLN A N 1
ATOM 1629 C CA . GLN A 1 199 ? -31.960 -12.945 23.245 1.00 41.50 199 GLN A CA 1
ATOM 1630 C C . GLN A 1 199 ? -32.547 -14.056 24.137 1.00 41.50 199 GLN A C 1
ATOM 1632 O O . GLN A 1 199 ? -33.661 -14.515 23.874 1.00 41.50 199 GLN A O 1
ATOM 1637 N N . SER A 1 200 ? -31.878 -14.423 25.239 1.00 45.09 200 SER A N 1
ATOM 1638 C CA . SER A 1 200 ? -32.441 -15.323 26.265 1.00 45.09 200 SER A CA 1
ATOM 1639 C C . SER A 1 200 ? -33.399 -14.620 27.236 1.00 45.09 200 SER A C 1
ATOM 1641 O O . SER A 1 200 ? -34.277 -15.273 27.801 1.00 45.09 200 SER A O 1
ATOM 1643 N N . ARG A 1 201 ? -33.297 -13.293 27.413 1.00 43.38 201 ARG A N 1
ATOM 1644 C CA . ARG A 1 201 ? -34.256 -12.493 28.205 1.00 43.38 201 ARG A CA 1
ATOM 1645 C C . ARG A 1 201 ? -35.448 -11.962 27.400 1.00 43.38 201 ARG A C 1
ATOM 1647 O O . ARG A 1 201 ? -36.493 -11.696 27.989 1.00 43.38 201 ARG A O 1
ATOM 1654 N N . GLY A 1 202 ? -35.327 -11.833 26.079 1.00 39.69 202 GLY A N 1
ATOM 1655 C CA . GLY A 1 202 ? -36.360 -11.26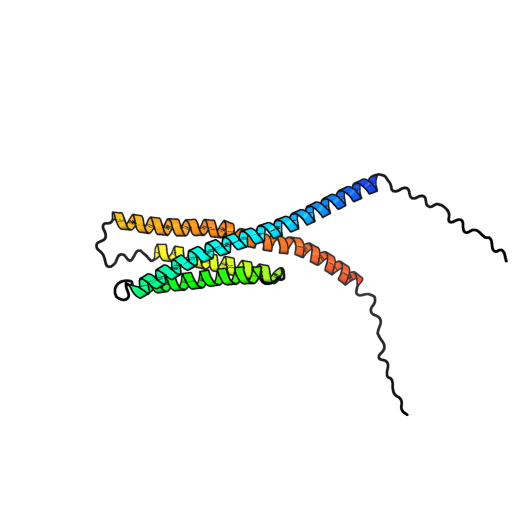0 25.206 1.00 39.69 202 GLY A CA 1
ATOM 1656 C C . GLY A 1 202 ? -37.405 -12.238 24.651 1.00 39.69 202 GLY A C 1
ATOM 1657 O O . GLY A 1 202 ? -38.370 -11.796 24.034 1.00 39.69 202 GLY A O 1
ATOM 1658 N N . HIS A 1 203 ? -37.261 -13.555 24.848 1.00 38.31 203 HIS A N 1
ATOM 1659 C CA . HIS A 1 203 ? -38.144 -14.558 24.222 1.00 38.31 203 HIS A CA 1
ATOM 1660 C C . HIS A 1 203 ? -39.351 -15.007 25.073 1.00 38.31 203 HIS A C 1
ATOM 1662 O O . HIS A 1 203 ? -39.989 -16.007 24.753 1.00 38.31 203 HIS A O 1
ATOM 1668 N N . GLY A 1 204 ? -39.682 -14.280 26.149 1.00 42.56 204 GLY A N 1
ATOM 1669 C CA . GLY A 1 204 ? -40.757 -14.649 27.085 1.00 42.56 204 GLY A CA 1
ATOM 1670 C C . GLY A 1 204 ? -41.981 -13.727 27.139 1.00 42.56 204 GLY A C 1
ATOM 1671 O O . GLY A 1 204 ? -42.926 -14.051 27.851 1.00 42.56 204 GLY A O 1
ATOM 1672 N N . ALA A 1 205 ? -41.997 -12.588 26.441 1.00 47.03 205 ALA A N 1
ATOM 1673 C CA . ALA A 1 205 ? -43.089 -11.618 26.568 1.00 47.03 205 ALA A CA 1
ATOM 1674 C C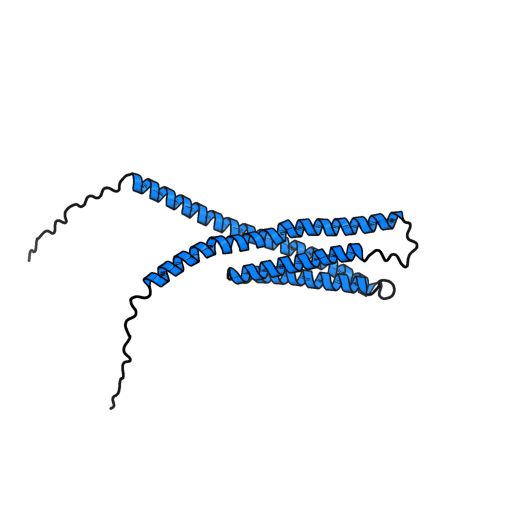 . ALA A 1 205 ? -43.324 -10.840 25.266 1.00 47.03 205 ALA A C 1
ATOM 1676 O O . ALA A 1 205 ? -42.957 -9.676 25.129 1.00 47.03 205 ALA A O 1
ATOM 1677 N N . SER A 1 206 ? -43.952 -11.483 24.287 1.00 38.91 206 SER A N 1
ATOM 1678 C CA . SER A 1 206 ? -44.663 -10.752 23.238 1.00 38.91 206 SER A CA 1
ATOM 1679 C C . SER A 1 206 ? -45.995 -11.444 23.004 1.00 38.91 206 SER A C 1
ATOM 1681 O O . SER A 1 206 ? -46.182 -12.242 22.088 1.00 38.91 206 SER A O 1
ATOM 1683 N N . GLU A 1 207 ? -46.899 -11.186 23.946 1.00 40.19 207 GLU A N 1
ATOM 1684 C CA . GLU A 1 207 ? -48.325 -11.412 23.789 1.00 40.19 207 GLU A CA 1
ATOM 1685 C C . GLU A 1 207 ? -48.809 -10.644 22.553 1.00 40.19 207 GLU A C 1
ATOM 1687 O O . GLU A 1 207 ? -48.781 -9.417 22.493 1.00 40.19 207 GLU A O 1
ATOM 1692 N N . SER A 1 208 ? -49.212 -11.410 21.543 1.00 47.59 208 SER A N 1
ATOM 1693 C CA . SER A 1 208 ? -50.476 -11.260 20.825 1.00 47.59 208 SER A CA 1
ATOM 1694 C C . SER A 1 208 ? -51.100 -9.861 20.872 1.00 47.59 208 SER A C 1
ATOM 1696 O O . SER A 1 208 ? -51.929 -9.566 21.731 1.00 47.59 208 SER A O 1
ATOM 1698 N N . THR A 1 209 ? -50.788 -9.018 19.890 1.00 46.06 209 THR A N 1
ATOM 1699 C CA . THR A 1 209 ? -51.646 -7.871 19.574 1.00 46.06 209 THR A CA 1
ATOM 1700 C C . THR A 1 209 ? -52.859 -8.368 18.774 1.00 46.06 209 THR A C 1
ATOM 1702 O O . THR A 1 209 ? -52.682 -8.983 17.719 1.00 46.06 209 THR A O 1
ATOM 1705 N N . PRO A 1 210 ? -54.100 -8.158 19.253 1.00 51.78 210 PRO A N 1
ATOM 1706 C CA . PRO A 1 210 ? -55.298 -8.565 18.533 1.00 51.78 210 PRO A CA 1
ATOM 1707 C C . PRO A 1 210 ? -55.585 -7.584 17.389 1.00 51.78 210 PRO A C 1
ATOM 1709 O O . PRO A 1 210 ? -55.609 -6.368 17.575 1.00 51.78 210 PRO A O 1
ATOM 1712 N N . LEU A 1 211 ? -55.824 -8.133 16.196 1.00 51.53 211 LEU A N 1
ATOM 1713 C CA . LEU A 1 211 ? -56.321 -7.409 15.028 1.00 51.53 211 LEU A CA 1
ATOM 1714 C C . LEU A 1 211 ? -57.718 -6.852 15.331 1.00 51.53 211 LEU A C 1
ATOM 1716 O O . LEU A 1 211 ? -58.688 -7.605 15.422 1.00 51.53 211 LEU A O 1
ATOM 1720 N N . LEU A 1 212 ? -57.817 -5.530 15.477 1.00 50.47 212 LEU A N 1
ATOM 1721 C CA . LEU A 1 212 ? -59.096 -4.845 15.616 1.00 50.47 212 LEU A CA 1
ATOM 1722 C C . LEU A 1 212 ? -59.785 -4.780 14.245 1.00 50.47 212 LEU A C 1
ATOM 1724 O O . LEU A 1 212 ? -59.453 -3.967 13.383 1.00 50.47 212 LEU A O 1
ATOM 1728 N N . HIS A 1 213 ? -60.746 -5.678 14.064 1.00 57.09 213 HIS A N 1
ATOM 1729 C CA . HIS A 1 213 ? -61.778 -5.628 13.040 1.00 57.09 213 HIS A CA 1
ATOM 1730 C C . HIS A 1 213 ? -62.745 -4.488 13.407 1.00 57.09 213 HIS A C 1
ATOM 1732 O O . HIS A 1 213 ? -63.355 -4.520 14.472 1.00 57.09 213 HIS A O 1
ATOM 1738 N N . GLY A 1 214 ? -62.863 -3.468 12.554 1.00 50.47 214 GLY A N 1
ATOM 1739 C CA . GLY A 1 214 ? -63.737 -2.308 12.767 1.00 50.47 214 GLY A CA 1
ATOM 1740 C C . GLY A 1 214 ? -64.631 -2.063 11.561 1.00 50.47 214 GLY A C 1
ATOM 1741 O O . GLY A 1 214 ? -64.370 -1.179 10.753 1.00 50.47 214 GLY A O 1
ATOM 1742 N N . HIS A 1 215 ? -65.639 -2.919 11.434 1.00 57.38 215 HIS A N 1
ATOM 1743 C CA . HIS A 1 215 ? -66.846 -2.737 10.636 1.00 57.38 215 HIS A CA 1
ATOM 1744 C C . HIS A 1 215 ? -67.735 -1.726 11.384 1.00 57.38 215 HIS A C 1
ATOM 1746 O O . HIS A 1 215 ? -67.960 -1.925 12.571 1.00 57.38 215 HIS A O 1
ATOM 1752 N N . ASP A 1 216 ? -68.147 -0.617 10.758 1.00 56.12 216 ASP A N 1
ATOM 1753 C CA . ASP A 1 216 ? -69.569 -0.266 10.602 1.00 56.12 216 ASP A CA 1
ATOM 1754 C C . ASP A 1 216 ? -69.831 1.151 10.063 1.00 56.12 216 ASP A C 1
ATOM 1756 O O . ASP A 1 216 ? -69.118 2.124 10.296 1.00 56.12 216 ASP A O 1
ATOM 1760 N N . THR A 1 217 ? -70.905 1.151 9.285 1.00 63.00 217 THR A N 1
ATOM 1761 C CA . THR A 1 217 ? -71.673 2.162 8.556 1.00 63.00 217 THR A CA 1
ATOM 1762 C C . THR A 1 217 ? -72.150 3.370 9.364 1.00 63.00 217 THR A C 1
ATOM 1764 O O . THR A 1 217 ? -72.582 3.180 10.498 1.00 63.00 217 THR A O 1
ATOM 1767 N N . VAL A 1 218 ? -72.265 4.535 8.702 1.00 60.50 218 VAL A N 1
ATOM 1768 C CA . VAL A 1 218 ? -73.539 5.273 8.490 1.00 60.50 218 VAL A CA 1
ATOM 1769 C C . VAL A 1 218 ? -73.486 5.961 7.128 1.00 60.50 218 VAL A C 1
ATOM 1771 O O . VAL A 1 218 ? -72.454 6.610 6.848 1.00 60.50 218 VAL A O 1
#

Foldseek 3Di:
DDDDDDDPDDDPPPPPPPVVVVVVVVVVVVVVVVVVVVVVVVVVVVVLLVVLLVVLVVLLVVLVVQLCCCVPPPPPPDDPVSNVLSVVLNVLSVLLNVLSVVVVPDPDDLVVVLVSLVSNLVSLVVSLVSLVVVLVVPPPPPPDPDDPVVVVVVSVVSVVVSVVSVVCSVPRRVVVNVVSVVCCVVVVVVVVVVCVVCVVVVPPDDDDDDDDDDDDDD

Secondary structure (DSSP, 8-state):
--------------PPPHHHHHHHHHHHHHHHHHHHHHHHHHHHHHHHHHHHHHHHHHHHHHHHHHHHHHHHH-TTTS-HHHHHHHHHHHHHHHHHHHHHHHHHHS---HHHHHHHHHHHHHHHHHHHHHHHHHHHHTT---SS---HHHHHHHHHHHHHHHHHHHHHIIIIIIHHHHHHHHHHHHHHHHHHHHHHHHHHHSTT--------------

Organism: NCBI:txid1340428

Radius of gyration: 32.18 Å; chains: 1; bounding box: 104×37×91 Å

pLDDT: mean 73.49, std 16.42, range [38.31, 93.56]

Sequence (218 aa):
MTVTLDAIDHRTGFLPSPQSHHLASALFRVEMNAQQNRALGQGLRRIVAIIQLLLALAVLISFVFFVWSDYSYDYYYTGDYDFIAAFFCSLITTGIIIAVYVQRKVALSLRTTLYLDIIRSGLATALWIWLMIDCSVVDRCRYYTCDRPKKELYKRKRLVRAWLAVIVLLIFFYVPMVYTWYEKTVLGENESEDVTEEQSRGHGASESTPLLHGHDTV